Protein AF-A0A177AU20-F1 (afdb_monomer)

Structure (mmCIF, N/CA/C/O backbone):
data_AF-A0A177AU20-F1
#
_entry.id   AF-A0A177AU20-F1
#
loop_
_atom_site.group_PDB
_atom_site.id
_atom_site.type_symbol
_atom_site.label_atom_id
_atom_site.label_alt_id
_atom_site.label_comp_id
_atom_site.label_asym_id
_atom_site.label_entity_id
_atom_site.label_seq_id
_atom_site.pdbx_PDB_ins_code
_atom_site.Cartn_x
_atom_site.Cartn_y
_atom_site.Cartn_z
_atom_site.occupancy
_atom_site.B_iso_or_equiv
_atom_site.auth_seq_id
_atom_site.auth_comp_id
_atom_site.auth_asym_id
_atom_site.auth_atom_id
_atom_site.pdbx_PDB_model_num
ATOM 1 N N . MET A 1 1 ? 21.597 -26.972 13.668 1.00 28.89 1 MET A N 1
ATOM 2 C CA . MET A 1 1 ? 21.202 -28.028 12.711 1.00 28.89 1 MET A CA 1
ATOM 3 C C . MET A 1 1 ? 19.713 -27.891 12.445 1.00 28.89 1 MET A C 1
ATOM 5 O O . MET A 1 1 ? 18.917 -28.271 13.290 1.00 28.89 1 MET A O 1
ATOM 9 N N . PHE A 1 2 ? 19.343 -27.252 11.334 1.00 23.64 2 PHE A N 1
ATOM 10 C CA . PHE A 1 2 ? 17.949 -27.107 10.910 1.00 23.64 2 PHE A CA 1
ATOM 11 C C . PHE A 1 2 ? 17.518 -28.384 10.180 1.00 23.64 2 PHE A C 1
ATOM 13 O O . PHE A 1 2 ? 18.036 -28.676 9.107 1.00 23.64 2 PHE A O 1
ATOM 20 N N . ASN A 1 3 ? 16.590 -29.141 10.766 1.00 22.14 3 ASN A N 1
ATOM 21 C CA . ASN A 1 3 ? 15.928 -30.264 10.105 1.00 22.14 3 ASN A CA 1
ATOM 22 C C . ASN A 1 3 ? 14.679 -29.748 9.381 1.00 22.14 3 ASN A C 1
ATOM 24 O O . ASN A 1 3 ? 13.652 -29.498 10.008 1.00 22.14 3 ASN A O 1
ATOM 28 N N . ILE A 1 4 ? 14.775 -29.595 8.060 1.00 27.08 4 ILE A N 1
ATOM 29 C CA . ILE A 1 4 ? 13.628 -29.417 7.164 1.00 27.08 4 ILE A CA 1
ATOM 30 C C . ILE A 1 4 ? 13.282 -30.807 6.629 1.00 27.08 4 ILE A C 1
ATOM 32 O O . ILE A 1 4 ? 14.000 -31.364 5.801 1.00 27.08 4 ILE A O 1
ATOM 36 N N . ILE A 1 5 ? 12.198 -31.393 7.139 1.00 25.27 5 ILE A N 1
ATOM 37 C CA . ILE A 1 5 ? 11.652 -32.655 6.636 1.00 25.27 5 ILE A CA 1
ATOM 38 C C . ILE A 1 5 ? 10.695 -32.322 5.490 1.00 25.27 5 ILE A C 1
ATOM 40 O O . ILE A 1 5 ? 9.583 -31.847 5.709 1.00 25.27 5 ILE A O 1
ATOM 44 N N . PHE A 1 6 ? 11.136 -32.599 4.264 1.00 27.52 6 PHE A N 1
ATOM 45 C CA . PHE A 1 6 ? 10.273 -32.706 3.092 1.00 27.52 6 PHE A CA 1
ATOM 46 C C . PHE A 1 6 ? 9.298 -33.875 3.277 1.00 27.52 6 PHE A C 1
ATOM 48 O O . PHE A 1 6 ? 9.720 -35.017 3.467 1.00 27.52 6 PHE A O 1
ATOM 55 N N . LYS A 1 7 ? 7.993 -33.624 3.141 1.00 23.05 7 LYS A N 1
ATOM 56 C CA . LYS A 1 7 ? 7.022 -34.678 2.826 1.00 23.05 7 LYS A CA 1
ATOM 57 C C . LYS A 1 7 ? 6.041 -34.214 1.755 1.00 23.05 7 LYS A C 1
ATOM 59 O O . LYS A 1 7 ? 5.198 -33.356 1.971 1.00 23.05 7 LYS A O 1
ATOM 64 N N . SER A 1 8 ? 6.181 -34.858 0.602 1.00 24.83 8 SER A N 1
ATOM 65 C CA . SER A 1 8 ? 5.193 -34.985 -0.467 1.00 24.83 8 SER A CA 1
ATOM 66 C C . SER A 1 8 ? 3.896 -35.616 0.054 1.00 24.83 8 SER A C 1
ATOM 68 O O . SER A 1 8 ? 3.965 -36.651 0.722 1.00 24.83 8 SER A O 1
ATOM 70 N N . ARG A 1 9 ? 2.733 -35.037 -0.298 1.00 26.11 9 ARG A N 1
ATOM 71 C CA . ARG A 1 9 ? 1.556 -35.762 -0.828 1.00 26.11 9 ARG A CA 1
ATOM 72 C C . ARG A 1 9 ? 0.384 -34.840 -1.222 1.00 26.11 9 ARG A C 1
ATOM 74 O O . ARG A 1 9 ? -0.104 -34.046 -0.436 1.00 26.11 9 ARG A O 1
ATOM 81 N N . ARG A 1 10 ? -0.028 -35.051 -2.477 1.00 23.73 10 ARG A N 1
ATOM 82 C CA . ARG A 1 10 ? -1.341 -34.980 -3.150 1.00 23.73 10 ARG A CA 1
ATOM 83 C C . ARG A 1 10 ? -2.623 -34.580 -2.379 1.00 23.73 10 ARG A C 1
ATOM 85 O O . ARG A 1 10 ? -2.943 -35.175 -1.359 1.00 23.73 10 ARG A O 1
ATOM 92 N N . LEU A 1 11 ? -3.427 -33.810 -3.135 1.00 23.59 11 LEU A N 1
ATOM 93 C CA . LEU A 1 11 ? -4.900 -33.774 -3.275 1.00 23.59 11 LEU A CA 1
ATOM 94 C C . LEU A 1 11 ? -5.733 -33.031 -2.215 1.00 23.59 11 LEU A C 1
ATOM 96 O O . LEU A 1 11 ? -5.963 -33.541 -1.129 1.00 23.59 11 LEU A O 1
ATOM 100 N N . CYS A 1 12 ? -6.338 -31.919 -2.650 1.00 22.67 12 CYS A N 1
ATOM 101 C CA . CYS A 1 12 ? -7.762 -31.641 -2.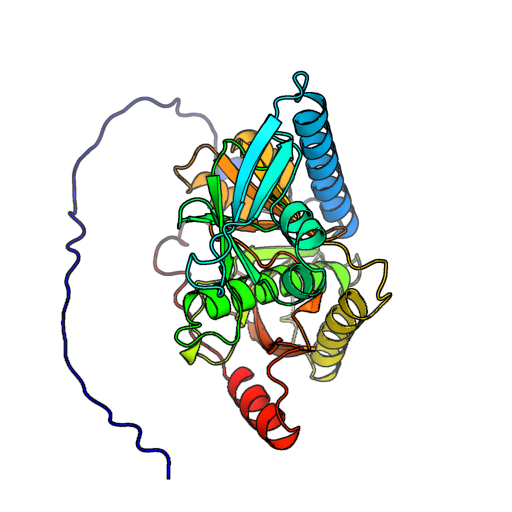442 1.00 22.67 12 CYS A CA 1
ATOM 102 C C . CYS A 1 12 ? -8.304 -30.896 -3.671 1.00 22.67 12 CYS A C 1
ATOM 104 O O . CYS A 1 12 ? -7.861 -29.799 -4.004 1.00 22.67 12 CYS A O 1
ATOM 106 N N . SER A 1 13 ? -9.223 -31.555 -4.373 1.00 21.55 13 SER A N 1
ATOM 107 C CA . SER A 1 13 ? -9.948 -31.060 -5.537 1.00 21.55 13 SER A CA 1
ATOM 108 C C . SER A 1 13 ? -10.986 -30.018 -5.132 1.00 21.55 13 SER A C 1
ATOM 110 O O . SER A 1 13 ? -11.819 -30.296 -4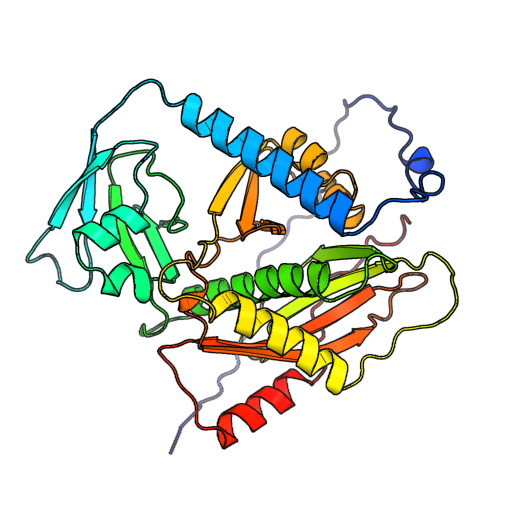.272 1.00 21.55 13 SER A O 1
ATOM 112 N N . TRP A 1 14 ? -11.018 -28.889 -5.832 1.00 22.91 14 TRP A N 1
ATOM 113 C CA . TRP A 1 14 ? -12.257 -28.148 -6.044 1.00 22.91 14 TRP A CA 1
ATOM 114 C C . TRP A 1 14 ? -12.597 -28.265 -7.525 1.00 22.91 14 TRP A C 1
ATOM 116 O O . TRP A 1 14 ? -11.939 -27.694 -8.391 1.00 22.91 14 TRP A O 1
ATOM 126 N N . THR A 1 15 ? -13.580 -29.111 -7.810 1.00 22.41 15 THR A N 1
ATOM 127 C CA . THR A 1 15 ? -14.228 -29.244 -9.111 1.00 22.41 15 THR A CA 1
ATOM 128 C C . THR A 1 15 ? -14.951 -27.939 -9.433 1.00 22.41 15 THR A C 1
ATOM 130 O O . THR A 1 15 ? -16.004 -27.658 -8.864 1.00 22.41 15 THR A O 1
ATOM 133 N N . LEU A 1 16 ? -14.389 -27.141 -10.342 1.00 25.45 16 LEU A N 1
ATOM 134 C CA . LEU A 1 16 ? -15.117 -26.065 -11.009 1.00 25.45 16 LEU A CA 1
ATOM 135 C C . LEU A 1 16 ? -16.102 -26.708 -11.988 1.00 25.45 16 LEU A C 1
ATOM 137 O O . LEU A 1 16 ? -15.716 -27.314 -12.988 1.00 25.45 16 LEU A O 1
ATOM 141 N N . ASN A 1 17 ? -17.380 -26.618 -11.629 1.00 22.84 17 ASN A N 1
ATOM 142 C CA . ASN A 1 17 ? -18.503 -27.019 -12.458 1.00 22.84 17 ASN A CA 1
ATOM 143 C C . ASN A 1 17 ? -18.464 -26.197 -13.757 1.00 22.84 17 ASN A C 1
ATOM 145 O O . ASN A 1 17 ? -18.600 -24.976 -13.728 1.00 22.84 17 ASN A O 1
ATOM 149 N N . LYS A 1 18 ? -18.236 -26.869 -14.889 1.00 28.27 18 LYS A N 1
ATOM 150 C CA . LYS A 1 18 ? -18.414 -26.301 -16.228 1.00 28.27 18 LYS A CA 1
ATOM 151 C C . LYS A 1 18 ? -19.896 -26.394 -16.597 1.00 28.27 18 LYS A C 1
ATOM 153 O O . LYS A 1 18 ? -20.462 -27.482 -16.541 1.00 28.27 18 LYS A O 1
ATOM 158 N N . ASN A 1 19 ? -20.435 -25.274 -17.081 1.00 26.20 19 ASN A N 1
ATOM 159 C CA . ASN A 1 19 ? -21.772 -25.046 -17.651 1.00 26.20 19 ASN A CA 1
ATOM 160 C C . ASN A 1 19 ? -22.898 -24.734 -16.662 1.00 26.20 19 ASN A C 1
ATOM 162 O O . ASN A 1 19 ? -22.976 -25.369 -15.619 1.00 26.20 19 ASN A O 1
ATOM 166 N N . LEU A 1 20 ? -23.793 -23.832 -17.123 1.00 22.39 20 LEU A N 1
ATOM 167 C CA . LEU A 1 20 ? -25.059 -23.303 -16.560 1.00 22.39 20 LEU A CA 1
ATOM 168 C C . LEU A 1 20 ? -24.884 -21.818 -16.147 1.00 22.39 20 LEU A C 1
ATOM 170 O O . LEU A 1 20 ? -24.224 -21.549 -15.159 1.00 22.39 20 LEU A O 1
ATOM 174 N N . TYR A 1 21 ? -25.369 -20.779 -16.846 1.00 22.59 21 TYR A N 1
ATOM 175 C CA . TYR A 1 21 ? -26.521 -20.629 -17.746 1.00 22.59 21 TYR A CA 1
ATOM 176 C C . TYR A 1 21 ? -26.354 -19.446 -18.730 1.00 22.59 21 TYR A C 1
ATOM 178 O O . TYR A 1 21 ? -25.785 -18.413 -18.394 1.00 22.59 21 TYR A O 1
ATOM 186 N N . ARG A 1 22 ? -26.945 -19.586 -19.928 1.00 27.86 22 ARG A N 1
ATOM 187 C CA . ARG A 1 22 ? -27.387 -18.484 -20.808 1.00 27.86 22 ARG A CA 1
ATOM 188 C C . ARG A 1 22 ? -28.621 -17.805 -20.199 1.00 27.86 22 ARG A C 1
ATOM 190 O O . ARG A 1 22 ? -29.490 -18.549 -19.774 1.00 27.86 22 ARG A O 1
ATOM 197 N N . PHE A 1 23 ? -28.722 -16.473 -20.264 1.00 23.06 23 PHE A N 1
ATOM 198 C CA . PHE A 1 23 ? -29.922 -15.641 -20.548 1.00 23.06 23 PHE A CA 1
ATOM 199 C C . PHE A 1 23 ? -29.473 -14.160 -20.480 1.00 23.06 23 PHE A C 1
ATOM 201 O O . PHE A 1 23 ? -28.877 -13.744 -19.498 1.00 23.06 23 PHE A O 1
ATOM 208 N N . SER A 1 24 ? -29.399 -13.444 -21.608 1.00 25.11 24 SER A N 1
ATOM 209 C CA . SER A 1 24 ? -30.417 -12.554 -22.207 1.00 25.11 24 SER A CA 1
ATOM 210 C C . SER A 1 24 ? -30.791 -11.326 -21.363 1.00 25.11 24 SER A C 1
ATOM 212 O O . SER A 1 24 ? -31.497 -11.455 -20.367 1.00 25.11 24 SER A O 1
ATOM 214 N N . GLY A 1 25 ? -30.425 -10.137 -21.855 1.00 28.17 25 GLY A N 1
ATOM 215 C CA . GLY A 1 25 ? -31.043 -8.872 -21.446 1.00 28.17 25 GLY A CA 1
ATOM 216 C C . GLY A 1 25 ? -30.089 -7.821 -20.882 1.00 28.17 25 GLY A C 1
ATOM 217 O O . GLY A 1 25 ? -30.254 -7.415 -19.741 1.00 28.17 25 GLY A O 1
ATOM 218 N N . VAL A 1 26 ? -29.139 -7.333 -21.684 1.00 25.34 26 VAL A N 1
ATOM 219 C CA . VAL A 1 26 ? -28.476 -6.031 -21.471 1.00 25.34 26 VAL A CA 1
ATOM 220 C C . VAL A 1 26 ? -28.355 -5.366 -22.852 1.00 25.34 26 VAL A C 1
ATOM 222 O O . VAL A 1 26 ? -28.108 -6.090 -23.819 1.00 25.34 26 VAL A O 1
ATOM 225 N N . PRO A 1 27 ? -28.604 -4.051 -23.013 1.00 24.52 27 PRO A N 1
ATOM 226 C CA . PRO A 1 27 ? -28.674 -3.434 -24.333 1.00 24.52 27 PRO A CA 1
ATOM 227 C C . PRO A 1 27 ? -27.335 -3.551 -25.064 1.00 24.52 27 PRO A C 1
ATOM 229 O O . PRO A 1 27 ? -26.320 -3.020 -24.617 1.00 24.52 27 PRO A O 1
ATOM 232 N N . ASN A 1 28 ? -27.358 -4.220 -26.216 1.00 30.45 28 ASN A N 1
ATOM 233 C CA . ASN A 1 28 ? -26.312 -4.134 -27.224 1.00 30.45 28 ASN A CA 1
ATOM 234 C C . ASN A 1 28 ? -26.303 -2.705 -27.775 1.00 30.45 28 ASN A C 1
ATOM 236 O O . ASN A 1 28 ? -27.140 -2.376 -28.611 1.00 30.45 28 ASN A O 1
ATOM 240 N N . ASN A 1 29 ? -25.431 -1.856 -27.238 1.00 30.28 29 ASN A N 1
ATOM 241 C CA . ASN A 1 29 ? -24.756 -0.770 -27.955 1.00 30.28 29 ASN A CA 1
ATOM 242 C C . ASN A 1 29 ? -23.839 -0.025 -26.982 1.00 30.28 29 ASN A C 1
ATOM 244 O O . ASN A 1 29 ? -24.118 1.085 -26.536 1.00 30.28 29 ASN A O 1
ATOM 248 N N . VAL A 1 30 ? -22.710 -0.649 -26.670 1.00 32.72 30 VAL A N 1
ATOM 249 C CA . VAL A 1 30 ? -21.473 0.102 -26.481 1.00 32.72 30 VAL A CA 1
ATOM 250 C C . VAL A 1 30 ? -20.496 -0.545 -27.442 1.00 32.72 30 VAL A C 1
ATOM 252 O O . VAL A 1 30 ? -20.054 -1.668 -27.209 1.00 32.72 30 VAL A O 1
ATOM 255 N N . ASP A 1 31 ? -20.235 0.127 -28.561 1.00 26.77 31 ASP A N 1
ATOM 256 C CA . ASP A 1 31 ? -19.182 -0.257 -29.495 1.00 26.77 31 ASP A CA 1
ATOM 257 C C . ASP A 1 31 ? -17.837 -0.197 -28.759 1.00 26.77 31 ASP A C 1
ATOM 259 O O . ASP A 1 31 ? -17.163 0.833 -28.722 1.00 26.77 31 ASP A O 1
ATOM 263 N N . LEU A 1 32 ? -17.445 -1.316 -28.146 1.00 34.19 32 LEU A N 1
ATOM 264 C CA . LEU A 1 32 ? -16.157 -1.495 -27.467 1.00 34.19 32 LEU A CA 1
ATOM 265 C C . LEU A 1 32 ? -14.971 -1.370 -28.441 1.00 34.19 32 LEU A C 1
ATOM 267 O O . LEU A 1 32 ? -13.855 -1.107 -28.008 1.00 34.19 32 LEU A O 1
ATOM 271 N N . ASN A 1 33 ? -15.231 -1.452 -29.750 1.00 29.08 33 ASN A N 1
ATOM 272 C CA . ASN A 1 33 ? -14.240 -1.273 -30.812 1.00 29.08 33 ASN A CA 1
ATOM 273 C C . ASN A 1 33 ? -13.941 0.203 -31.141 1.00 29.08 33 ASN A C 1
ATOM 275 O O . ASN A 1 33 ? -12.991 0.478 -31.864 1.00 29.08 33 ASN A O 1
ATOM 279 N N . ASN A 1 34 ? -14.712 1.161 -30.611 1.00 28.95 34 ASN A N 1
ATOM 280 C CA . ASN A 1 34 ? -14.448 2.599 -30.787 1.00 28.95 34 ASN A CA 1
ATOM 281 C C . ASN A 1 34 ? -13.674 3.225 -29.613 1.00 28.95 34 ASN A C 1
ATOM 283 O O . ASN A 1 34 ? -13.403 4.425 -29.619 1.00 28.95 34 ASN A O 1
ATOM 287 N N . LEU A 1 35 ? -13.309 2.431 -28.602 1.00 34.16 35 LEU A N 1
ATOM 288 C CA . LEU A 1 35 ? -12.552 2.880 -27.428 1.00 34.16 35 LEU A CA 1
ATOM 289 C C . LEU A 1 35 ? -11.078 2.447 -27.448 1.00 34.16 35 LEU A C 1
ATOM 291 O O . LEU A 1 35 ? -10.341 2.814 -26.534 1.00 34.16 35 LEU A O 1
ATOM 295 N N . SER A 1 36 ? -10.636 1.698 -28.463 1.00 36.06 36 SER A N 1
ATOM 296 C CA . SER A 1 36 ? -9.359 0.978 -28.416 1.00 36.06 36 SER A CA 1
ATOM 297 C C . SER A 1 36 ? -8.184 1.589 -29.185 1.00 36.06 36 SER A C 1
ATOM 299 O O . SER A 1 36 ? -7.062 1.219 -28.861 1.00 36.06 36 SER A O 1
ATOM 301 N N . GLU A 1 37 ? -8.343 2.559 -30.096 1.00 34.16 37 GLU A N 1
ATOM 302 C CA . GLU A 1 37 ? -7.169 3.090 -30.837 1.00 34.16 37 GLU A CA 1
ATOM 303 C C . GLU A 1 37 ? -7.156 4.606 -31.113 1.00 34.16 37 GLU A C 1
ATOM 305 O O . GLU A 1 37 ? -6.105 5.170 -31.408 1.00 34.16 37 GLU A O 1
ATOM 310 N N . THR A 1 38 ? -8.269 5.326 -30.948 1.00 30.73 38 THR A N 1
ATOM 311 C CA . THR A 1 38 ? -8.381 6.742 -31.370 1.00 30.73 38 THR A CA 1
ATOM 312 C C . THR A 1 38 ? -8.256 7.779 -30.250 1.00 30.73 38 THR A C 1
ATOM 314 O O . THR A 1 38 ? -8.255 8.975 -30.529 1.00 30.73 38 THR A O 1
ATOM 317 N N . ASN A 1 39 ? -8.059 7.355 -28.997 1.00 36.78 39 ASN A N 1
ATOM 318 C CA . ASN A 1 39 ? -7.791 8.244 -27.859 1.00 36.78 39 ASN A CA 1
ATOM 319 C C . ASN A 1 39 ? -6.411 7.976 -27.236 1.00 36.78 39 ASN A C 1
ATOM 321 O O . ASN A 1 39 ? -6.273 7.920 -26.016 1.00 36.78 39 ASN A O 1
ATOM 325 N N . MET A 1 40 ? -5.368 7.833 -28.059 1.00 39.75 40 MET A N 1
ATOM 326 C CA . MET A 1 40 ? -4.011 8.173 -27.616 1.00 39.75 40 MET A CA 1
ATOM 327 C C . MET A 1 40 ? -4.058 9.637 -27.168 1.00 39.75 40 MET A C 1
ATOM 329 O O . MET A 1 40 ? -4.090 10.549 -27.995 1.00 39.75 40 MET A O 1
ATOM 333 N N . ILE A 1 41 ? -4.193 9.876 -25.861 1.00 49.53 41 ILE A N 1
ATOM 334 C CA . ILE A 1 41 ? -4.371 11.226 -25.338 1.00 49.53 41 ILE A CA 1
ATOM 335 C C . ILE A 1 41 ? -3.040 11.956 -25.479 1.00 49.53 41 ILE A C 1
ATOM 337 O O . ILE A 1 41 ? -2.183 11.899 -24.598 1.00 49.53 41 ILE A O 1
ATOM 341 N N . ASN A 1 42 ? -2.878 12.655 -26.599 1.00 48.75 42 ASN A N 1
ATOM 342 C CA . ASN A 1 42 ? -1.855 13.670 -26.779 1.00 48.75 42 ASN A CA 1
ATOM 343 C C . ASN A 1 42 ? -1.936 14.646 -25.589 1.00 48.75 42 ASN A C 1
ATOM 345 O O . ASN A 1 42 ? -2.834 15.483 -25.528 1.00 48.75 42 ASN A O 1
ATOM 349 N N . GLY A 1 43 ? -1.027 14.502 -24.617 1.00 62.91 43 GLY A N 1
ATOM 350 C CA . GLY A 1 43 ? -0.871 15.420 -23.482 1.00 62.91 43 GLY A CA 1
ATOM 351 C C . GLY A 1 43 ? -1.220 14.897 -22.080 1.00 62.91 43 GLY A C 1
ATOM 352 O O . GLY A 1 43 ? -1.095 15.670 -21.129 1.00 62.91 43 GLY A O 1
ATOM 353 N N . VAL A 1 44 ? -1.622 13.631 -21.887 1.00 76.19 44 VAL A N 1
ATOM 354 C CA . VAL A 1 44 ? -1.839 13.105 -20.519 1.00 76.19 44 VAL A CA 1
ATOM 355 C C . VAL A 1 44 ? -0.521 12.682 -19.880 1.00 76.19 44 VAL A C 1
ATOM 357 O O . VAL A 1 44 ? 0.110 11.706 -20.270 1.00 76.19 44 VAL A O 1
ATOM 360 N N . THR A 1 45 ? -0.112 13.435 -18.861 1.00 84.56 45 THR A N 1
ATOM 361 C CA . THR A 1 45 ? 1.089 13.162 -18.066 1.00 84.56 45 THR A CA 1
ATOM 362 C C . THR A 1 45 ? 0.759 12.321 -16.831 1.00 84.56 45 THR A C 1
ATOM 364 O O . THR A 1 45 ? -0.362 12.357 -16.313 1.00 84.56 45 THR A O 1
ATOM 367 N N . ASN A 1 46 ? 1.759 11.621 -16.278 1.00 85.44 46 ASN A N 1
ATOM 368 C CA . ASN A 1 46 ? 1.613 10.928 -14.987 1.00 85.44 46 ASN A CA 1
ATOM 369 C C . ASN A 1 46 ? 1.118 11.878 -13.888 1.00 85.44 46 ASN A C 1
ATOM 371 O O . ASN A 1 46 ? 0.321 11.497 -13.037 1.00 85.44 46 ASN A O 1
ATOM 375 N N . GLU A 1 47 ? 1.575 13.130 -13.910 1.00 87.88 47 GLU A N 1
ATOM 376 C CA . GLU A 1 47 ? 1.149 14.149 -12.958 1.00 87.88 47 GLU A CA 1
ATOM 377 C C . GLU A 1 47 ? -0.337 14.480 -13.074 1.00 87.88 47 GLU A C 1
ATOM 379 O O . GLU A 1 47 ? -1.029 14.510 -12.055 1.00 87.88 47 GLU A O 1
ATOM 384 N N . HIS A 1 48 ? -0.844 14.648 -14.297 1.00 89.38 48 HIS A N 1
ATOM 385 C CA . HIS A 1 48 ? -2.266 14.868 -14.533 1.00 89.38 48 HIS A CA 1
ATOM 386 C C . HIS A 1 48 ? -3.111 13.711 -13.983 1.00 89.38 48 HIS A C 1
ATOM 388 O O . HIS A 1 48 ? -4.043 13.944 -13.211 1.00 89.38 48 HIS A O 1
ATOM 394 N N . VAL A 1 49 ? -2.745 12.464 -14.302 1.00 90.06 49 VAL A N 1
ATOM 395 C CA . VAL A 1 49 ? -3.481 11.274 -13.838 1.00 90.06 49 VAL A CA 1
ATOM 396 C C . VAL A 1 49 ? -3.439 11.142 -12.317 1.00 90.06 49 VAL A C 1
ATOM 398 O O . VAL A 1 49 ? -4.475 10.892 -11.703 1.00 90.06 49 VAL A O 1
ATOM 401 N N . ARG A 1 50 ? -2.278 11.357 -11.683 1.00 90.25 50 ARG A N 1
ATOM 402 C CA . ARG A 1 50 ? -2.148 11.330 -10.213 1.00 90.25 50 ARG A CA 1
ATOM 403 C C . ARG A 1 50 ? -2.998 12.404 -9.542 1.00 90.25 50 ARG A C 1
ATOM 405 O O . ARG A 1 50 ? -3.630 12.135 -8.521 1.00 90.25 50 ARG A O 1
ATOM 412 N N . ASN A 1 51 ? -3.007 13.617 -10.090 1.00 92.69 51 ASN A N 1
ATOM 413 C CA . ASN A 1 51 ? -3.789 14.718 -9.539 1.00 92.69 51 ASN A CA 1
ATOM 414 C C . ASN A 1 51 ? -5.289 14.443 -9.676 1.00 92.69 51 ASN A C 1
ATOM 416 O O . ASN A 1 51 ? -6.022 14.640 -8.709 1.00 92.69 51 ASN A O 1
ATOM 420 N N . HIS A 1 52 ? -5.727 13.920 -10.825 1.00 93.75 52 HIS A N 1
ATOM 421 C CA . HIS A 1 52 ? -7.109 13.495 -11.060 1.00 93.75 52 HIS A CA 1
ATOM 422 C C . HIS A 1 52 ? -7.558 12.419 -10.065 1.00 93.75 52 HIS A C 1
ATOM 424 O O . HIS A 1 52 ? -8.528 12.624 -9.333 1.00 93.75 52 HIS A O 1
ATOM 430 N N . THR A 1 53 ? -6.823 11.307 -9.974 1.00 94.19 53 THR A N 1
ATOM 431 C CA . THR A 1 53 ? -7.175 10.181 -9.090 1.00 94.19 53 THR A CA 1
ATOM 432 C C . THR A 1 53 ? -7.179 10.603 -7.623 1.00 94.19 53 THR A C 1
ATOM 434 O O . THR A 1 53 ? -8.120 10.304 -6.888 1.00 94.19 53 THR A O 1
ATOM 437 N N . THR A 1 54 ? -6.168 11.365 -7.195 1.00 94.75 54 THR A N 1
ATOM 438 C CA . THR A 1 54 ? -6.058 11.865 -5.818 1.00 94.75 54 THR A CA 1
ATOM 439 C C . THR A 1 54 ? -7.167 12.865 -5.495 1.00 94.75 54 THR A C 1
ATOM 441 O O . THR A 1 54 ? -7.689 12.856 -4.380 1.00 94.75 54 THR A O 1
ATOM 444 N N . HIS A 1 55 ? -7.539 13.731 -6.440 1.00 96.44 55 HIS A N 1
ATOM 445 C CA . HIS A 1 55 ? -8.627 14.689 -6.258 1.00 96.44 55 HIS A CA 1
ATOM 446 C C . HIS A 1 55 ? -9.972 13.979 -6.089 1.00 96.44 55 HIS A C 1
ATOM 448 O O . HIS A 1 55 ? -10.675 14.250 -5.115 1.00 96.44 55 HIS A O 1
ATOM 454 N N . LEU A 1 56 ? -10.301 13.042 -6.982 1.00 97.00 56 LEU A N 1
ATOM 455 C CA . LEU A 1 56 ? -11.541 12.269 -6.898 1.00 97.00 56 LEU A CA 1
ATOM 456 C C . LEU A 1 56 ? -11.606 11.426 -5.624 1.00 97.00 56 LEU A C 1
ATOM 458 O O . LEU A 1 56 ? -12.630 11.442 -4.943 1.00 97.00 56 LEU A O 1
ATOM 462 N N . PHE A 1 57 ? -10.500 10.778 -5.246 1.00 96.56 57 PHE A N 1
ATOM 463 C CA . PHE A 1 57 ? -10.413 10.051 -3.981 1.00 96.56 57 PHE A CA 1
ATOM 464 C C . PHE A 1 57 ? -10.693 10.972 -2.789 1.00 96.56 57 PHE A C 1
ATOM 466 O O . PHE A 1 57 ? -11.521 10.651 -1.944 1.00 96.56 57 PHE A O 1
ATOM 473 N N . LYS A 1 58 ? -10.034 12.138 -2.718 1.00 96.12 58 LYS A N 1
ATOM 474 C CA . LYS A 1 58 ? -10.235 13.102 -1.622 1.00 96.12 58 LYS A CA 1
ATOM 475 C C . LYS A 1 58 ? -11.666 13.626 -1.581 1.00 96.12 58 LYS A C 1
ATOM 477 O O . LYS A 1 58 ? -12.224 13.744 -0.497 1.00 96.12 58 LYS A O 1
ATOM 482 N N . LYS A 1 59 ? -12.259 13.920 -2.739 1.00 96.94 59 LYS A N 1
ATOM 483 C CA . LYS A 1 59 ? -13.646 14.379 -2.849 1.00 96.94 59 LYS A CA 1
ATOM 484 C C . LYS A 1 59 ? -14.615 13.336 -2.294 1.00 96.94 59 LYS A C 1
ATOM 486 O O . LYS A 1 59 ? -15.454 13.678 -1.466 1.00 96.94 59 LYS A O 1
ATOM 491 N N . GLU A 1 60 ? -14.471 12.079 -2.704 1.00 96.44 60 GLU A N 1
ATOM 492 C CA . GLU A 1 60 ? -15.332 10.990 -2.233 1.00 96.44 60 GLU A CA 1
ATOM 493 C C . GLU A 1 60 ? -15.102 10.675 -0.754 1.00 96.44 60 GLU A C 1
ATOM 495 O O . GLU A 1 60 ? -16.056 10.512 0.003 1.00 96.44 60 GLU A O 1
ATOM 500 N N . TYR A 1 61 ? -13.845 10.686 -0.312 1.00 95.12 61 TYR A N 1
ATOM 501 C CA . TYR A 1 61 ? -13.487 10.531 1.093 1.00 95.12 61 TYR A CA 1
ATOM 502 C C . TYR A 1 61 ? -14.159 11.596 1.970 1.00 95.12 61 TYR A C 1
ATOM 504 O O . TYR A 1 61 ? -14.776 11.268 2.983 1.00 95.12 61 TYR A O 1
ATOM 512 N N . THR A 1 62 ? -14.089 12.869 1.571 1.00 95.44 62 THR A N 1
ATOM 513 C CA . THR A 1 62 ? -14.758 13.969 2.278 1.00 95.44 62 THR A CA 1
ATOM 514 C C . THR A 1 62 ? -16.274 13.793 2.266 1.00 95.44 62 THR A C 1
ATOM 516 O O . THR A 1 62 ? -16.886 13.861 3.328 1.00 95.44 62 THR A O 1
ATOM 519 N N . ARG A 1 63 ? -16.872 13.462 1.112 1.00 95.31 63 ARG A N 1
ATOM 520 C CA . ARG A 1 63 ? -18.318 13.219 0.983 1.00 95.31 63 ARG A CA 1
ATOM 521 C C . ARG A 1 63 ? -18.807 12.129 1.942 1.00 95.31 63 ARG A C 1
ATOM 523 O O . ARG A 1 63 ? -19.834 12.305 2.593 1.00 95.31 63 ARG A O 1
ATOM 530 N N . GLN A 1 64 ? -18.081 11.012 2.051 1.00 93.12 64 GLN A N 1
ATOM 531 C CA . GLN A 1 64 ? -18.442 9.920 2.961 1.00 93.12 64 GLN A CA 1
ATOM 532 C C . GLN A 1 64 ? -18.331 10.330 4.434 1.00 93.12 64 GLN A C 1
ATOM 534 O O . GLN A 1 64 ? -19.177 9.937 5.234 1.00 93.12 64 GLN A O 1
ATOM 539 N N . ARG A 1 65 ? -17.337 11.153 4.800 1.00 90.12 65 ARG A N 1
ATOM 540 C CA . ARG A 1 65 ? -17.196 11.655 6.178 1.00 90.12 65 ARG A CA 1
ATOM 541 C C . ARG A 1 65 ? -18.246 12.697 6.541 1.00 90.12 65 ARG A C 1
ATOM 543 O O . ARG A 1 65 ? -18.782 12.641 7.641 1.00 90.12 65 ARG A O 1
ATOM 550 N N . GLU A 1 66 ? -18.557 13.612 5.631 1.00 91.50 66 GLU A N 1
ATOM 551 C CA . GLU A 1 66 ? -19.622 14.609 5.806 1.00 91.50 66 GLU A CA 1
ATOM 552 C C . GLU A 1 66 ? -21.012 13.962 5.845 1.00 91.50 66 GLU A C 1
ATOM 554 O O . GLU A 1 66 ? -21.912 14.468 6.510 1.00 91.50 66 GLU A O 1
ATOM 559 N N . GLY A 1 67 ? -21.178 12.802 5.201 1.00 89.50 67 GLY A N 1
ATOM 560 C CA . GLY A 1 67 ? -22.394 11.992 5.288 1.00 89.50 67 GLY A CA 1
ATOM 561 C C . GLY A 1 67 ? -22.667 11.402 6.679 1.00 89.50 67 GLY A C 1
ATOM 562 O O . GLY A 1 67 ? -23.783 10.947 6.936 1.00 89.50 67 GLY A O 1
ATOM 563 N N . VAL A 1 68 ? -21.694 11.414 7.598 1.00 87.19 68 VAL A N 1
ATOM 564 C CA . VAL A 1 68 ? -21.883 10.944 8.978 1.00 87.19 68 VAL A CA 1
ATOM 565 C C . VAL A 1 68 ? -22.515 12.057 9.818 1.00 87.19 68 VAL A C 1
ATOM 567 O O . VAL A 1 68 ? -21.831 12.841 10.468 1.00 87.19 68 VAL A O 1
ATOM 570 N N . VAL A 1 69 ? -23.847 12.119 9.809 1.00 80.56 69 VAL A N 1
ATOM 571 C CA . VAL A 1 69 ? -24.617 13.149 10.536 1.00 80.56 69 VAL A CA 1
ATOM 572 C C . VAL A 1 69 ? -24.845 12.782 12.010 1.00 80.56 69 VAL A C 1
ATOM 574 O O . VAL A 1 69 ? -24.988 13.658 12.861 1.00 80.56 69 VAL A O 1
ATOM 577 N N . VAL A 1 70 ? -24.874 11.484 12.336 1.00 84.56 70 VAL A N 1
ATOM 578 C CA . VAL A 1 70 ? -25.224 10.986 13.675 1.00 84.56 70 VAL A CA 1
ATOM 579 C C . VAL A 1 70 ? -23.991 10.448 14.396 1.00 84.56 70 VAL A C 1
ATOM 581 O O . VAL A 1 70 ? -23.361 9.489 13.952 1.00 84.56 70 VAL A O 1
ATOM 584 N N . PHE A 1 71 ? -23.686 11.034 15.555 1.00 86.31 71 PHE A N 1
ATOM 585 C CA . PHE A 1 71 ? -22.630 10.559 16.446 1.00 86.31 71 PHE A CA 1
ATOM 586 C C . PHE A 1 71 ? -23.170 9.475 17.383 1.00 86.31 71 PHE A C 1
ATOM 588 O O . PHE A 1 71 ? -23.691 9.760 18.459 1.00 86.31 71 PHE A O 1
ATOM 595 N N . GLU A 1 72 ? -23.027 8.217 16.975 1.00 91.62 72 GLU A N 1
ATOM 596 C CA . GLU A 1 72 ? -23.353 7.053 17.802 1.00 91.62 72 GLU A CA 1
ATOM 597 C C . GLU A 1 72 ? -22.090 6.515 18.496 1.00 91.62 72 GLU A C 1
ATOM 599 O O . GLU A 1 72 ? -21.007 6.462 17.903 1.00 91.62 72 GLU A O 1
ATOM 604 N N . LYS A 1 73 ? -22.218 6.118 19.768 1.00 94.25 73 LYS A N 1
ATOM 605 C CA . LYS A 1 73 ? -21.130 5.500 20.536 1.00 94.25 73 LYS A CA 1
ATOM 606 C C . LYS A 1 73 ? -21.191 3.982 20.416 1.00 94.25 73 LYS A C 1
ATOM 608 O O . LYS A 1 73 ? -22.249 3.393 20.604 1.00 94.25 73 LYS A O 1
ATOM 613 N N . ILE A 1 74 ? -20.040 3.365 20.176 1.00 95.00 74 ILE A N 1
ATOM 614 C CA . ILE A 1 74 ? -19.862 1.910 20.127 1.00 95.00 74 ILE A CA 1
ATOM 615 C C . ILE A 1 74 ? -18.879 1.461 21.203 1.00 95.00 74 ILE A C 1
ATOM 617 O O . ILE A 1 74 ? -17.977 2.215 21.581 1.00 95.00 74 ILE A O 1
ATOM 621 N N . ASN A 1 75 ? -19.051 0.230 21.675 1.00 94.81 75 ASN A N 1
ATOM 622 C CA . ASN A 1 75 ? -18.101 -0.419 22.574 1.00 94.81 75 ASN A CA 1
ATOM 623 C C . ASN A 1 75 ? -17.179 -1.316 21.742 1.00 94.81 75 ASN A C 1
ATOM 625 O O . ASN A 1 75 ? -17.656 -2.118 20.935 1.00 94.81 75 ASN A O 1
ATOM 629 N N . VAL A 1 76 ? -15.873 -1.153 21.925 1.00 94.94 76 VAL A N 1
ATOM 630 C CA . VAL A 1 76 ? -14.846 -1.971 21.283 1.00 94.94 76 VAL A CA 1
ATOM 631 C C . VAL A 1 76 ? -14.077 -2.710 22.364 1.00 94.94 76 VAL A C 1
ATOM 633 O O . VAL A 1 76 ? -13.375 -2.087 23.163 1.00 94.94 76 VAL A O 1
ATOM 636 N N . ASP A 1 77 ? -14.224 -4.029 22.379 1.00 92.50 77 ASP A N 1
ATOM 637 C CA . ASP A 1 77 ? -13.645 -4.899 23.399 1.00 92.50 77 ASP A CA 1
ATOM 638 C C . ASP A 1 77 ? -12.339 -5.504 22.879 1.00 92.50 77 ASP A C 1
ATOM 640 O O . ASP A 1 77 ? -12.336 -6.305 21.942 1.00 92.50 77 ASP A O 1
ATOM 644 N N . TYR A 1 78 ? -11.212 -5.101 23.460 1.00 91.44 78 TYR A N 1
ATOM 645 C CA . TYR A 1 78 ? -9.893 -5.583 23.063 1.00 91.44 78 TYR A CA 1
ATOM 646 C C . TYR A 1 78 ? -9.576 -6.926 23.733 1.00 91.44 78 TYR A C 1
ATOM 648 O O . TYR A 1 78 ?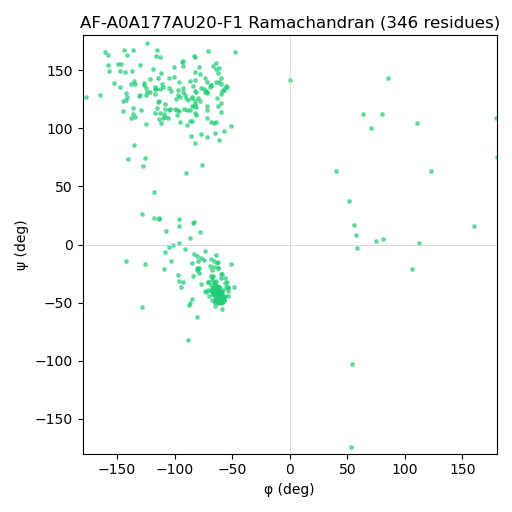 -9.528 -7.006 24.961 1.00 91.44 78 TYR A O 1
ATOM 656 N N . ILE A 1 79 ? -9.354 -7.968 22.922 1.00 85.75 79 ILE A N 1
ATOM 657 C CA . ILE A 1 79 ? -9.089 -9.339 23.395 1.00 85.75 79 ILE A CA 1
ATOM 658 C C . ILE A 1 79 ? -7.587 -9.534 23.683 1.00 85.75 79 ILE A C 1
ATOM 660 O O . ILE A 1 79 ? -7.230 -9.928 24.790 1.00 85.75 79 ILE A O 1
ATOM 664 N N . GLY A 1 80 ? -6.710 -9.176 22.736 1.00 74.75 80 GLY A N 1
ATOM 665 C CA . GLY A 1 80 ? -5.251 -9.085 22.903 1.00 74.75 80 GLY A CA 1
ATOM 666 C C . GLY A 1 80 ? -4.511 -10.321 23.455 1.00 74.75 80 GLY A C 1
ATOM 667 O O . GLY A 1 80 ? -5.070 -11.385 23.698 1.00 74.75 80 GLY A O 1
ATOM 668 N N . LEU A 1 81 ? -3.201 -10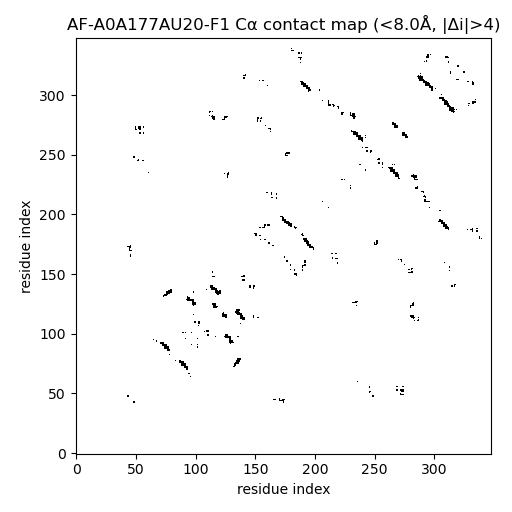.160 23.704 1.00 63.66 81 LEU A N 1
ATOM 669 C CA . LEU A 1 81 ? -2.319 -11.201 24.274 1.00 63.66 81 LEU A CA 1
ATOM 670 C C . LEU A 1 81 ? -2.522 -11.477 25.779 1.00 63.66 81 LEU A C 1
ATOM 672 O O . LEU A 1 81 ? -1.881 -12.373 26.325 1.00 63.66 81 LEU A O 1
ATOM 676 N N . LEU A 1 82 ? -3.360 -10.706 26.475 1.00 55.88 82 LEU A N 1
ATOM 677 C CA . LEU A 1 82 ? -3.496 -10.761 27.938 1.00 55.88 82 LEU A CA 1
ATOM 678 C C . LEU A 1 82 ? -4.457 -11.858 28.434 1.00 55.88 82 LEU A C 1
ATOM 680 O O . LEU A 1 82 ? -4.895 -11.794 29.577 1.00 55.88 82 LEU A O 1
ATOM 684 N N . ASN A 1 83 ? -4.766 -12.864 27.604 1.00 53.12 83 ASN A N 1
ATOM 685 C CA . ASN A 1 83 ? -5.557 -14.048 27.962 1.00 53.12 83 ASN A CA 1
ATOM 686 C C . ASN A 1 83 ? -6.750 -13.729 28.882 1.00 53.12 83 ASN A C 1
ATOM 688 O O . ASN A 1 83 ? -6.801 -14.207 30.007 1.00 53.12 83 ASN A O 1
ATOM 692 N N . ASN A 1 84 ? -7.713 -12.933 28.410 1.00 55.66 84 ASN A N 1
ATOM 693 C CA . ASN A 1 84 ? -9.026 -12.715 29.043 1.00 55.66 84 ASN A CA 1
ATOM 694 C C . ASN A 1 84 ? -9.054 -12.169 30.493 1.00 55.66 84 ASN A C 1
ATOM 696 O O . ASN A 1 84 ? -10.145 -11.908 30.995 1.00 55.66 84 ASN A O 1
ATOM 700 N N . GLU A 1 85 ? -7.922 -11.958 31.175 1.00 57.41 85 GLU A N 1
ATOM 701 C CA . GLU A 1 85 ? -7.903 -11.529 32.586 1.00 57.41 85 GLU A CA 1
ATOM 702 C C . GLU A 1 85 ? -8.146 -10.019 32.752 1.00 57.41 85 GLU A C 1
ATOM 704 O O . GLU A 1 85 ? -8.602 -9.569 33.801 1.00 57.41 85 GLU A O 1
ATOM 709 N N . THR A 1 86 ? -7.90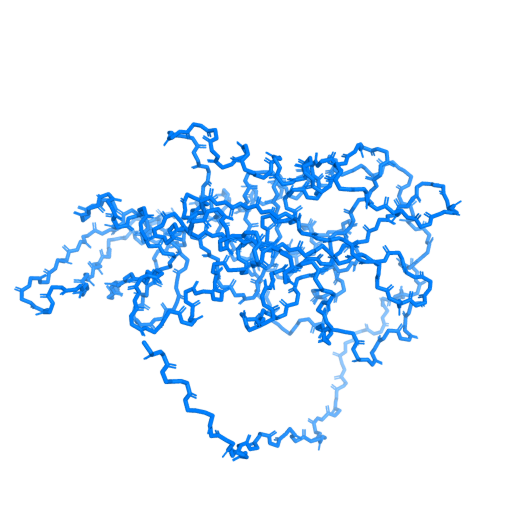8 -9.226 31.702 1.00 58.69 86 THR A N 1
ATOM 710 C CA . THR A 1 86 ? -8.213 -7.786 31.666 1.00 58.69 86 THR A CA 1
ATOM 711 C C . THR A 1 86 ? -8.885 -7.418 30.345 1.00 58.69 86 THR A C 1
ATOM 713 O O . THR A 1 86 ? -8.238 -7.020 29.381 1.00 58.69 86 THR A O 1
ATOM 716 N N . ALA A 1 87 ? -10.210 -7.566 30.282 1.00 67.81 87 ALA A N 1
ATOM 717 C CA . ALA A 1 87 ? -10.988 -7.097 29.138 1.00 67.81 87 ALA A CA 1
ATOM 718 C C . ALA A 1 87 ? -10.968 -5.557 29.100 1.00 67.81 87 ALA A C 1
ATOM 720 O O . ALA A 1 87 ? -11.620 -4.892 29.908 1.00 67.81 87 ALA A O 1
ATOM 721 N N . ILE A 1 88 ? -10.193 -4.979 28.180 1.00 84.94 88 ILE A N 1
ATOM 722 C CA . ILE A 1 88 ? -10.166 -3.529 27.964 1.00 84.94 88 ILE A CA 1
ATOM 723 C C . ILE A 1 88 ? -11.312 -3.186 27.011 1.00 84.94 88 ILE A C 1
ATOM 725 O O . ILE A 1 88 ? -11.228 -3.459 25.816 1.00 84.94 88 ILE A O 1
ATOM 729 N N . SER A 1 89 ? -12.376 -2.576 27.535 1.00 89.62 89 SER A N 1
ATOM 730 C CA . SER A 1 89 ? -13.484 -2.059 26.725 1.00 89.62 89 SER A CA 1
ATOM 731 C C . SER A 1 89 ? -13.326 -0.556 26.509 1.00 89.62 89 SER A C 1
ATOM 733 O O . SER A 1 89 ? -13.182 0.211 27.466 1.00 89.62 89 SER A O 1
ATOM 735 N N . ILE A 1 90 ? -13.339 -0.120 25.249 1.00 92.25 90 ILE A N 1
ATOM 736 C CA . ILE A 1 90 ? -13.137 1.278 24.853 1.00 92.25 90 ILE A CA 1
ATOM 737 C C . ILE A 1 90 ? -14.400 1.794 24.171 1.00 92.25 90 ILE A C 1
ATOM 739 O O . ILE A 1 90 ? -14.901 1.193 23.223 1.00 92.25 90 ILE A O 1
ATOM 743 N N . LYS A 1 91 ? -14.895 2.954 24.615 1.00 94.75 91 LYS A N 1
ATOM 744 C CA . LYS A 1 91 ? -16.010 3.649 23.960 1.00 94.75 91 LYS A CA 1
ATOM 745 C C . LYS A 1 91 ? -15.510 4.553 22.840 1.00 94.75 91 LYS A C 1
ATOM 747 O O . LYS A 1 91 ? -14.833 5.546 23.100 1.00 94.75 91 LYS A O 1
ATOM 752 N N . LEU A 1 92 ? -15.902 4.244 21.608 1.00 95.00 92 LEU A N 1
ATOM 753 C CA . LEU A 1 92 ? -15.486 4.939 20.387 1.00 95.00 92 LEU A CA 1
ATOM 754 C C . LEU A 1 92 ? -16.692 5.448 19.586 1.00 95.00 92 LEU A C 1
ATOM 756 O O . LEU A 1 92 ? -17.841 5.199 19.946 1.00 95.00 92 LEU A O 1
ATOM 760 N N . ASN A 1 93 ? -16.438 6.214 18.524 1.00 94.50 93 ASN A N 1
ATOM 761 C CA . ASN A 1 93 ? -17.479 6.750 17.646 1.00 94.50 93 ASN A CA 1
ATOM 762 C C . ASN A 1 93 ? -17.679 5.834 16.435 1.00 94.50 93 ASN A C 1
ATOM 764 O O . ASN A 1 93 ? -16.726 5.560 15.698 1.00 94.50 93 ASN A O 1
ATOM 768 N N . LYS A 1 94 ? -18.923 5.424 16.188 1.00 94.00 94 LYS A N 1
ATOM 769 C CA . LYS A 1 94 ? -19.316 4.675 14.989 1.00 94.00 94 LYS A CA 1
ATOM 770 C C . LYS A 1 94 ? -19.020 5.475 13.721 1.00 94.00 94 LYS A C 1
ATOM 772 O O . LYS A 1 94 ? -19.171 6.694 13.718 1.00 94.00 94 LYS A O 1
ATOM 777 N N . ASN A 1 95 ? -18.598 4.796 12.656 1.00 92.69 95 ASN A N 1
ATOM 778 C CA . ASN A 1 95 ? -18.276 5.348 11.333 1.00 92.69 95 ASN A CA 1
ATOM 779 C C . ASN A 1 95 ? -17.195 6.449 11.320 1.00 92.69 95 ASN A C 1
ATOM 781 O O . ASN A 1 95 ? -16.946 7.061 10.284 1.00 92.69 95 ASN A O 1
ATOM 785 N N . ILE A 1 96 ? -16.519 6.692 12.448 1.00 93.25 96 ILE A N 1
ATOM 786 C CA . ILE A 1 96 ? -15.499 7.741 12.589 1.00 93.25 96 ILE A CA 1
ATOM 787 C C . ILE A 1 96 ? -14.215 7.163 13.166 1.00 93.25 96 ILE A C 1
ATOM 789 O O . ILE A 1 96 ? -13.145 7.364 12.592 1.00 93.25 96 ILE A O 1
ATOM 793 N N . SER A 1 97 ? -14.313 6.480 14.307 1.00 95.12 97 SER A N 1
ATOM 794 C CA . SER A 1 97 ? -13.156 5.900 14.980 1.00 95.12 97 SER A CA 1
ATOM 795 C C . SER A 1 97 ? -12.651 4.675 14.229 1.00 95.12 97 SER A C 1
ATOM 797 O O . SER A 1 97 ? -13.435 3.884 13.703 1.00 95.12 97 SER A O 1
ATOM 799 N N . THR A 1 98 ? -11.331 4.515 14.211 1.00 95.81 98 THR A N 1
ATOM 800 C CA . THR A 1 98 ? -10.640 3.435 13.496 1.00 95.81 98 THR A CA 1
ATOM 801 C C . THR A 1 98 ? -9.888 2.511 14.461 1.00 95.81 98 THR A C 1
ATOM 803 O O . THR A 1 98 ? -9.589 2.924 15.590 1.00 95.81 98 THR A O 1
ATOM 806 N N . PRO A 1 99 ? -9.513 1.286 14.044 1.00 95.62 99 PRO A N 1
ATOM 807 C CA . PRO A 1 99 ? -8.619 0.441 14.834 1.00 95.62 99 PRO A CA 1
ATOM 808 C C . PRO A 1 99 ? -7.297 1.122 15.198 1.00 95.62 99 PRO A C 1
ATOM 810 O O . PRO A 1 99 ? -6.764 0.889 16.280 1.00 95.62 99 PRO A O 1
ATOM 813 N N . ALA A 1 100 ? -6.784 2.005 14.338 1.00 94.25 100 ALA A N 1
ATOM 814 C CA . ALA A 1 100 ? -5.609 2.814 14.639 1.00 94.25 100 ALA A CA 1
ATOM 815 C C . ALA A 1 100 ? -5.834 3.755 15.832 1.00 94.25 100 ALA A C 1
ATOM 817 O O . ALA A 1 100 ? -4.918 3.958 16.629 1.00 94.25 100 ALA A O 1
ATOM 818 N N . ASP A 1 101 ? -7.033 4.315 15.990 1.00 94.44 101 ASP A N 1
ATOM 819 C CA . ASP A 1 101 ? -7.362 5.161 17.140 1.00 94.44 101 ASP A CA 1
ATOM 820 C C . ASP A 1 101 ? -7.540 4.328 18.411 1.00 94.44 101 ASP A C 1
ATOM 822 O O . ASP A 1 101 ? -7.009 4.696 19.458 1.00 94.44 101 ASP A O 1
ATOM 826 N N . ALA A 1 102 ? -8.179 3.157 18.308 1.00 93.94 102 ALA A N 1
ATOM 827 C CA . ALA A 1 102 ? -8.246 2.190 19.406 1.00 93.94 102 ALA A CA 1
ATOM 828 C C . ALA A 1 102 ? -6.841 1.778 19.887 1.00 93.94 102 ALA A C 1
ATOM 830 O O . ALA A 1 102 ? -6.561 1.801 21.085 1.00 93.94 102 ALA A O 1
ATOM 831 N N . ALA A 1 103 ? -5.920 1.490 18.959 1.00 92.50 103 ALA A N 1
ATOM 832 C CA . ALA A 1 103 ? -4.536 1.146 19.278 1.00 92.50 103 ALA A CA 1
ATOM 833 C C . ALA A 1 103 ? -3.822 2.268 20.051 1.00 92.50 103 ALA A C 1
ATOM 835 O O . ALA A 1 103 ? -3.129 1.988 21.028 1.00 92.50 103 ALA A O 1
ATOM 836 N N . LYS A 1 104 ? -4.019 3.537 19.661 1.00 91.56 104 LYS A N 1
ATOM 837 C CA . LYS A 1 104 ? -3.445 4.699 20.369 1.00 91.56 104 LYS A CA 1
ATOM 838 C C . LYS A 1 104 ? -3.971 4.834 21.798 1.00 91.56 104 LYS A C 1
ATOM 840 O O . LYS A 1 104 ? -3.205 5.243 22.664 1.00 91.56 104 LYS A O 1
ATOM 845 N N . HIS A 1 105 ? -5.244 4.506 22.040 1.00 90.94 105 HIS A N 1
ATOM 846 C CA . HIS A 1 105 ? -5.836 4.536 23.381 1.00 90.94 105 HIS A CA 1
ATOM 847 C C . HIS A 1 105 ? -5.258 3.464 24.308 1.00 90.94 105 HIS A C 1
ATOM 849 O O . HIS A 1 105 ? -5.124 3.714 25.502 1.00 90.94 105 HIS A O 1
ATOM 855 N N . ILE A 1 106 ? -4.921 2.290 23.768 1.00 89.88 106 ILE A N 1
ATOM 856 C CA . ILE A 1 106 ? -4.363 1.181 24.548 1.00 89.88 106 ILE A CA 1
ATOM 857 C C . ILE A 1 106 ? -2.867 1.397 24.772 1.00 89.88 106 ILE A C 1
ATOM 859 O O . ILE A 1 106 ? -2.410 1.503 25.908 1.00 89.88 106 ILE A O 1
ATOM 863 N N . HIS A 1 107 ? -2.088 1.434 23.688 1.00 88.81 107 HIS A N 1
ATOM 864 C CA . HIS A 1 107 ? -0.646 1.620 23.752 1.00 88.81 107 HIS A CA 1
ATOM 865 C C . HIS A 1 107 ? -0.071 2.002 22.372 1.00 88.81 107 HIS A C 1
ATOM 867 O O . HIS A 1 107 ? -0.258 1.249 21.414 1.00 88.81 107 HIS A O 1
ATOM 873 N N . PRO A 1 108 ? 0.733 3.078 22.243 1.00 86.06 108 PRO A N 1
ATOM 874 C CA . PRO A 1 108 ? 1.293 3.518 20.956 1.00 86.06 108 PRO A CA 1
ATOM 875 C C . PRO A 1 108 ? 2.061 2.436 20.176 1.00 86.06 108 PRO A C 1
ATOM 877 O O . PRO A 1 108 ? 1.948 2.354 18.956 1.00 86.06 108 PRO A O 1
ATOM 880 N N . LEU A 1 109 ? 2.791 1.552 20.873 1.00 85.81 109 LEU A N 1
ATOM 881 C CA . LEU A 1 109 ? 3.497 0.423 20.239 1.00 85.81 109 LEU A CA 1
ATOM 882 C C . LEU A 1 109 ? 2.578 -0.549 19.484 1.00 85.81 109 LEU A C 1
ATOM 884 O O . LEU A 1 109 ? 3.069 -1.228 18.583 1.00 85.81 109 LEU A O 1
ATOM 888 N N . LEU A 1 110 ? 1.289 -0.648 19.831 1.00 88.25 110 LEU A N 1
ATOM 889 C CA . LEU A 1 110 ? 0.352 -1.479 19.071 1.00 88.25 110 LEU A CA 1
ATOM 890 C C . LEU A 1 110 ? 0.198 -0.911 17.665 1.00 88.25 110 LEU A C 1
ATOM 892 O O . LEU A 1 110 ? 0.412 -1.630 16.701 1.00 88.25 110 LEU A O 1
ATOM 896 N N . LEU A 1 111 ? -0.025 0.398 17.532 1.00 88.12 111 LEU A N 1
ATOM 897 C CA . LEU A 1 111 ? -0.107 1.039 16.219 1.00 88.12 111 LEU A CA 1
ATOM 898 C C . LEU A 1 111 ? 1.177 0.840 15.397 1.00 88.12 111 LEU A C 1
ATOM 900 O O . LEU A 1 111 ? 1.105 0.614 14.193 1.00 88.12 111 LEU A O 1
ATOM 904 N N . GLU A 1 112 ? 2.347 0.904 16.037 1.00 84.88 112 GLU A N 1
ATOM 905 C CA . GLU A 1 112 ? 3.629 0.727 15.345 1.00 84.88 112 GLU A CA 1
ATOM 906 C C . GLU A 1 112 ? 3.892 -0.713 14.891 1.00 84.88 112 GLU A C 1
ATOM 908 O O . GLU A 1 112 ? 4.569 -0.912 13.883 1.00 84.88 112 GLU A O 1
ATOM 913 N N . ARG A 1 113 ? 3.405 -1.716 15.630 1.00 86.81 113 ARG A N 1
ATOM 914 C CA . ARG A 1 113 ? 3.680 -3.140 15.370 1.00 86.81 113 ARG A CA 1
ATOM 915 C C . ARG A 1 113 ? 2.585 -3.838 14.572 1.00 86.81 113 ARG A C 1
ATOM 917 O O . ARG A 1 113 ? 2.866 -4.866 13.954 1.00 86.81 113 ARG A O 1
ATOM 924 N N . SER A 1 1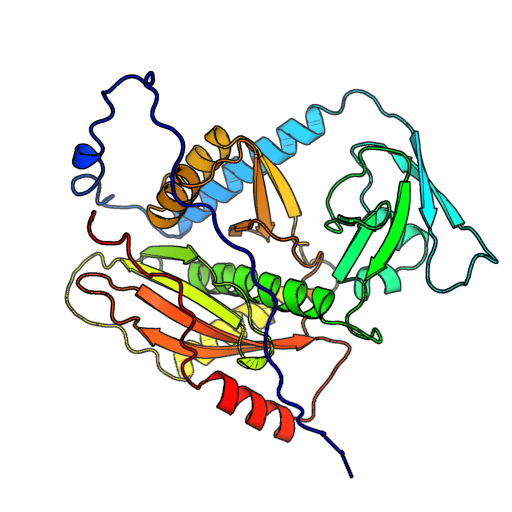14 ? 1.348 -3.358 14.641 1.00 89.81 114 SER A N 1
ATOM 925 C CA . SER A 1 114 ? 0.193 -3.967 13.978 1.00 89.81 114 SER A CA 1
ATOM 926 C C . SER A 1 114 ? 0.260 -3.764 12.472 1.00 89.81 114 SER A C 1
ATOM 928 O O . SER A 1 114 ? 0.439 -2.647 11.993 1.00 89.81 114 SER A O 1
ATOM 930 N N . ILE A 1 115 ? 0.088 -4.851 11.723 1.00 91.56 115 ILE A N 1
ATOM 931 C CA . ILE A 1 115 ? -0.069 -4.794 10.266 1.00 91.56 115 ILE A CA 1
ATOM 932 C C . ILE A 1 115 ? -1.529 -4.538 9.919 1.00 91.56 115 ILE A C 1
ATOM 934 O O . ILE A 1 115 ? -1.832 -3.663 9.110 1.00 91.56 115 ILE A O 1
ATOM 938 N N . ILE A 1 116 ? -2.419 -5.285 10.566 1.00 93.12 116 ILE A N 1
ATOM 939 C CA . ILE A 1 116 ? -3.856 -5.275 10.320 1.00 93.12 116 ILE A CA 1
ATOM 940 C C . ILE A 1 116 ? -4.605 -5.522 11.633 1.00 93.12 116 ILE A C 1
ATOM 942 O 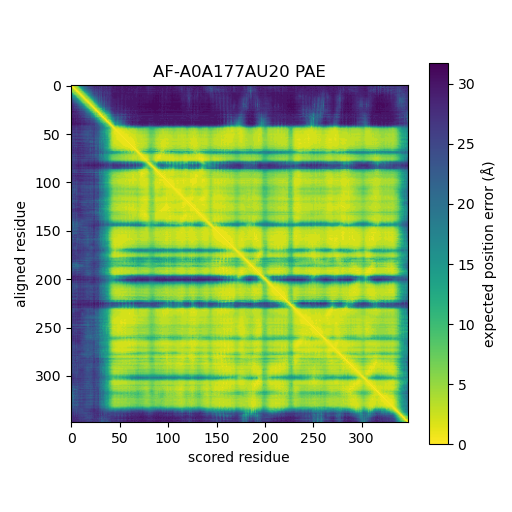O . ILE A 1 116 ? -4.053 -6.113 12.567 1.00 93.12 116 ILE A O 1
ATOM 946 N N . ALA A 1 117 ? -5.851 -5.067 11.706 1.00 93.75 117 ALA A N 1
ATOM 947 C CA . ALA A 1 117 ? -6.748 -5.368 12.809 1.00 93.75 117 ALA A CA 1
ATOM 948 C C . ALA A 1 117 ? -7.602 -6.604 12.499 1.00 93.75 117 ALA A C 1
ATOM 950 O O . ALA A 1 117 ? -7.884 -6.927 11.343 1.00 93.75 117 ALA A O 1
ATOM 951 N N . LEU A 1 118 ? -8.036 -7.284 13.551 1.00 93.06 118 LEU A N 1
ATOM 952 C CA . LEU A 1 118 ? -9.021 -8.350 13.501 1.00 93.06 118 LEU A CA 1
ATOM 953 C C . LEU A 1 118 ? -10.269 -7.861 14.231 1.00 93.06 118 LEU A C 1
ATOM 955 O O . LEU A 1 118 ? -10.269 -7.722 15.451 1.00 93.06 118 LEU A O 1
ATOM 959 N N . VAL A 1 119 ? -11.325 -7.581 13.474 1.00 94.12 119 VAL A N 1
ATOM 960 C CA . VAL A 1 119 ? -12.612 -7.114 13.996 1.00 94.12 119 VAL A CA 1
ATOM 961 C C . VAL A 1 119 ? -13.592 -8.272 13.944 1.00 94.12 119 VAL A C 1
ATOM 963 O O . VAL A 1 119 ? -13.891 -8.780 12.863 1.00 94.12 119 VAL A O 1
ATOM 966 N N . ASN A 1 120 ? -14.060 -8.742 15.103 1.00 93.06 120 ASN A N 1
ATOM 967 C CA . ASN A 1 120 ? -14.862 -9.969 15.215 1.00 93.06 120 ASN A CA 1
ATOM 968 C C . ASN A 1 120 ? -14.198 -11.177 14.514 1.00 93.06 120 ASN A C 1
ATOM 970 O O . ASN A 1 120 ? -14.859 -11.974 13.847 1.00 93.06 120 ASN A O 1
ATOM 974 N N . GLY A 1 121 ? -12.865 -11.270 14.597 1.00 89.44 121 GLY A N 1
ATOM 975 C CA . GLY A 1 121 ? -12.066 -12.312 13.940 1.00 89.44 121 GLY A CA 1
ATOM 976 C C . GLY A 1 121 ? -11.887 -12.152 12.423 1.00 89.44 121 GLY A C 1
ATOM 977 O O . GLY A 1 121 ? -11.266 -13.010 11.796 1.00 89.44 121 GLY A O 1
ATOM 978 N N . ARG A 1 122 ? -12.401 -11.077 11.810 1.00 92.62 122 ARG A N 1
ATOM 979 C CA . ARG A 1 122 ? -12.242 -10.782 10.376 1.00 92.62 122 ARG A CA 1
ATOM 980 C C . ARG A 1 122 ? -11.158 -9.735 10.147 1.00 92.62 122 ARG A C 1
ATOM 982 O O . ARG A 1 122 ? -11.029 -8.795 10.922 1.00 92.62 122 ARG A O 1
ATOM 989 N N . GLN A 1 123 ? -10.412 -9.883 9.055 1.00 93.38 123 GLN A N 1
ATOM 990 C CA . GLN A 1 123 ? -9.393 -8.919 8.640 1.00 93.38 123 GLN A CA 1
ATOM 991 C C . GLN A 1 123 ? -10.013 -7.540 8.399 1.00 93.38 123 GLN A C 1
ATOM 993 O O . GLN A 1 123 ? -11.008 -7.418 7.684 1.00 93.38 123 GLN A O 1
ATOM 998 N N . TRP A 1 124 ? -9.418 -6.512 8.997 1.00 94.38 124 TRP A N 1
ATOM 999 C CA . TRP A 1 124 ? -9.900 -5.141 8.926 1.00 94.38 124 TRP A CA 1
ATOM 1000 C C . TRP A 1 124 ? -8.732 -4.166 8.812 1.00 94.38 124 TRP A C 1
ATOM 1002 O O . TRP A 1 124 ? -7.806 -4.185 9.627 1.00 94.38 124 TRP A O 1
ATOM 1012 N N . ASP A 1 125 ? -8.772 -3.293 7.807 1.00 95.12 125 ASP A N 1
ATOM 1013 C CA . ASP A 1 125 ? -7.737 -2.281 7.616 1.00 95.12 125 ASP A CA 1
ATOM 1014 C C . ASP A 1 125 ? -7.662 -1.332 8.828 1.00 95.12 125 ASP A C 1
ATOM 1016 O O . ASP A 1 125 ? -8.676 -0.878 9.361 1.00 95.12 125 ASP A O 1
ATOM 1020 N N . MET A 1 126 ? -6.444 -0.966 9.238 1.00 94.81 126 MET A N 1
ATOM 1021 C CA . MET A 1 126 ? -6.210 -0.162 10.451 1.00 94.81 126 MET A CA 1
ATOM 1022 C C . MET A 1 126 ? -6.896 1.212 10.437 1.00 94.81 126 MET A C 1
ATOM 1024 O O . MET A 1 126 ? -7.222 1.742 11.496 1.00 94.81 126 MET A O 1
ATOM 1028 N N . TYR A 1 127 ? -7.098 1.787 9.250 1.00 94.50 127 TYR A N 1
ATOM 1029 C CA . TYR A 1 127 ? -7.701 3.109 9.048 1.00 94.50 127 TYR A CA 1
ATOM 1030 C C . TYR A 1 127 ? -9.126 3.039 8.480 1.00 94.50 127 TYR A C 1
ATOM 1032 O O . TYR A 1 127 ? -9.671 4.067 8.076 1.00 94.50 127 TYR A O 1
ATOM 1040 N N . LYS A 1 128 ? -9.745 1.850 8.464 1.00 94.56 128 LYS A N 1
ATOM 1041 C CA . LYS A 1 128 ? -11.159 1.682 8.117 1.00 94.56 128 LYS A CA 1
ATOM 1042 C C . LYS A 1 128 ? -12.030 1.913 9.365 1.00 94.56 128 LYS A C 1
ATOM 1044 O O . LYS A 1 128 ? -11.773 1.275 10.389 1.00 94.56 128 LYS A O 1
ATOM 1049 N N . PRO A 1 129 ? -13.040 2.804 9.323 1.00 94.62 129 PRO A N 1
ATOM 1050 C CA . PRO A 1 129 ? -13.896 3.078 10.477 1.00 94.62 129 PRO A CA 1
ATOM 1051 C C . PRO A 1 129 ? -14.672 1.852 10.965 1.00 94.62 129 PRO A C 1
ATOM 1053 O O . PRO A 1 129 ? -14.992 0.968 10.177 1.00 94.62 129 PRO A O 1
ATOM 1056 N N . PHE A 1 130 ? -15.002 1.812 12.255 1.00 94.81 130 PHE A N 1
ATOM 1057 C CA . PHE A 1 130 ? -15.864 0.771 12.819 1.00 94.81 130 PHE A CA 1
ATOM 1058 C C . PHE A 1 130 ? -17.340 1.008 12.490 1.00 94.81 130 PHE A C 1
ATOM 1060 O O . PHE A 1 130 ? -17.854 2.107 12.697 1.00 94.81 130 PHE A O 1
ATOM 1067 N N . GLU A 1 131 ? -18.040 -0.043 12.068 1.00 93.19 131 GLU A N 1
ATOM 1068 C CA . GLU A 1 131 ? -19.469 0.017 11.729 1.00 93.19 131 GLU A CA 1
ATOM 1069 C C . GLU A 1 131 ? -20.372 -0.333 12.921 1.00 93.19 131 GLU A C 1
ATOM 1071 O O . GLU A 1 131 ? -21.467 0.206 13.060 1.00 93.19 131 GLU A O 1
ATOM 1076 N N . THR A 1 132 ? -19.923 -1.214 13.816 1.00 94.12 132 THR A N 1
ATOM 1077 C CA . THR A 1 132 ? -20.695 -1.675 14.978 1.00 94.12 132 THR A CA 1
ATOM 1078 C C . THR A 1 132 ? -19.790 -1.901 16.186 1.00 94.12 132 THR A C 1
ATOM 1080 O O . THR A 1 132 ? -18.565 -1.973 16.056 1.00 94.12 132 THR A O 1
ATOM 1083 N N . SER A 1 133 ? -20.394 -2.068 17.367 1.00 95.75 133 SER A N 1
ATOM 1084 C CA . SER A 1 133 ? -19.690 -2.635 18.522 1.00 95.75 133 SER A CA 1
ATOM 1085 C C . SER A 1 133 ? -19.102 -3.996 18.147 1.00 95.75 133 SER A C 1
ATOM 1087 O O . SER A 1 133 ? -19.741 -4.781 17.436 1.00 95.75 133 SER A O 1
ATOM 1089 N N . CYS A 1 134 ? -17.865 -4.244 18.554 1.00 94.81 134 CYS A N 1
ATOM 1090 C CA . CYS A 1 134 ? -17.094 -5.383 18.074 1.00 94.81 134 CYS A CA 1
ATOM 1091 C C . CYS A 1 134 ? -15.975 -5.764 19.037 1.00 94.81 134 CYS A C 1
ATOM 1093 O O . CYS A 1 134 ? -15.561 -4.974 19.887 1.00 94.81 134 CYS A O 1
ATOM 1095 N N . THR A 1 135 ? -15.462 -6.976 18.856 1.00 94.12 135 THR A N 1
ATOM 1096 C CA . THR A 1 135 ? -14.201 -7.382 19.459 1.00 94.12 135 THR A CA 1
ATOM 1097 C C . THR A 1 135 ? -13.038 -6.994 18.556 1.00 94.12 135 THR A C 1
ATOM 1099 O O . THR A 1 135 ? -13.133 -7.089 17.329 1.00 94.12 135 THR A O 1
ATOM 1102 N N . LEU A 1 136 ? -11.946 -6.544 19.166 1.00 93.62 136 LEU A N 1
ATOM 1103 C CA . LEU A 1 136 ? -10.749 -6.075 18.485 1.00 93.62 136 LEU A CA 1
ATOM 1104 C C . LEU A 1 136 ? -9.536 -6.893 18.919 1.00 93.62 136 LEU A C 1
ATOM 1106 O O . LEU A 1 136 ? -9.257 -7.049 20.108 1.00 93.62 136 LEU A O 1
ATOM 1110 N N . ASP A 1 137 ? -8.778 -7.344 17.936 1.00 92.12 137 ASP A N 1
ATOM 1111 C CA . ASP A 1 137 ? -7.437 -7.880 18.113 1.00 92.12 137 ASP A CA 1
ATOM 1112 C C . ASP A 1 137 ? -6.514 -7.329 17.016 1.00 92.12 137 ASP A C 1
ATOM 1114 O O . ASP A 1 137 ? -6.973 -6.705 16.052 1.00 92.12 137 ASP A O 1
ATOM 1118 N N . PHE A 1 138 ? -5.207 -7.510 17.160 1.00 91.44 138 PHE A N 1
ATOM 1119 C CA . PHE A 1 138 ? -4.223 -7.026 16.200 1.00 91.44 138 PHE A CA 1
ATOM 1120 C C . PHE A 1 138 ? -3.312 -8.144 15.735 1.00 91.44 138 PHE A C 1
ATOM 1122 O O . PHE A 1 138 ? -2.809 -8.917 16.541 1.00 91.44 138 PHE A O 1
ATOM 1129 N N . MET A 1 139 ? -3.045 -8.165 14.431 1.00 90.19 139 MET A N 1
ATOM 1130 C CA . MET A 1 139 ? -2.131 -9.131 13.845 1.00 90.19 139 MET A CA 1
ATOM 1131 C C . MET A 1 139 ? -0.774 -8.486 13.540 1.00 90.19 139 MET A C 1
ATOM 1133 O O . MET A 1 139 ? -0.673 -7.412 12.926 1.00 90.19 139 MET A O 1
ATOM 1137 N N . HIS A 1 140 ? 0.288 -9.168 13.954 1.00 88.81 140 HIS A N 1
ATOM 1138 C CA . HIS A 1 140 ? 1.678 -8.738 13.862 1.00 88.81 140 HIS A CA 1
ATOM 1139 C C . HIS A 1 140 ? 2.504 -9.648 12.934 1.00 88.81 140 HIS A C 1
ATOM 1141 O O . HIS A 1 140 ? 2.099 -10.746 12.555 1.00 88.81 140 HIS A O 1
ATOM 1147 N N . LEU A 1 141 ? 3.711 -9.201 12.564 1.00 86.00 141 LEU A N 1
ATOM 1148 C CA . LEU A 1 141 ? 4.646 -10.001 11.747 1.00 86.00 141 LEU A CA 1
ATOM 1149 C C . LEU A 1 141 ? 5.433 -11.048 12.545 1.00 86.00 141 LEU A C 1
ATOM 1151 O O . LEU A 1 141 ? 5.960 -11.990 11.963 1.00 86.00 141 LEU A O 1
ATOM 1155 N N . ASN A 1 142 ? 5.537 -10.882 13.865 1.00 80.56 142 ASN A N 1
ATOM 1156 C CA . ASN A 1 142 ? 6.353 -11.736 14.736 1.00 80.56 142 ASN A CA 1
ATOM 1157 C C . ASN A 1 142 ? 5.546 -12.865 15.404 1.00 80.56 142 ASN A C 1
ATOM 1159 O O . ASN A 1 142 ? 5.941 -13.368 16.451 1.00 80.56 142 ASN A O 1
ATOM 1163 N N . GLU A 1 143 ? 4.405 -13.240 14.830 1.00 78.50 143 GLU A N 1
ATOM 1164 C CA . GLU A 1 143 ? 3.546 -14.300 15.362 1.00 78.50 143 GLU A CA 1
ATOM 1165 C C . GLU A 1 143 ? 3.994 -15.703 14.939 1.00 78.50 143 GLU A C 1
ATOM 1167 O O . GLU A 1 143 ? 4.712 -15.881 13.958 1.00 78.50 143 GLU A O 1
ATOM 1172 N N . ASN A 1 144 ? 3.506 -16.724 15.656 1.00 65.19 144 ASN A N 1
ATOM 1173 C CA . ASN A 1 144 ? 3.840 -18.134 15.420 1.00 65.19 144 ASN A CA 1
ATOM 1174 C C . ASN A 1 144 ? 3.413 -18.653 14.029 1.00 65.19 144 ASN A C 1
ATOM 1176 O O . ASN A 1 144 ? 3.932 -19.673 13.577 1.00 65.19 144 ASN A O 1
ATOM 1180 N N . ARG A 1 145 ? 2.466 -17.989 13.348 1.00 66.56 145 ARG A N 1
ATOM 1181 C CA . ARG A 1 145 ? 1.993 -18.337 11.993 1.00 66.56 145 ARG A CA 1
ATOM 1182 C C . ARG A 1 145 ? 1.747 -17.076 11.149 1.00 66.56 145 ARG A C 1
ATOM 1184 O O . ARG A 1 145 ? 0.599 -16.737 10.878 1.00 66.56 145 ARG A O 1
ATOM 1191 N N . PRO A 1 146 ? 2.801 -16.388 10.681 1.00 78.12 146 PRO A N 1
ATOM 1192 C CA . PRO A 1 146 ? 2.676 -15.063 10.080 1.00 78.12 146 PRO A CA 1
ATOM 1193 C C . PRO A 1 146 ? 2.272 -15.105 8.596 1.00 78.12 146 PRO A C 1
ATOM 1195 O O . PRO A 1 146 ? 2.501 -14.139 7.880 1.00 78.12 146 PRO A O 1
ATOM 1198 N N . THR A 1 147 ? 1.705 -16.206 8.085 1.00 84.06 147 THR A N 1
ATOM 1199 C CA . THR A 1 147 ? 1.430 -16.373 6.642 1.00 84.06 147 THR A CA 1
ATOM 1200 C C . THR A 1 147 ? 0.518 -15.273 6.103 1.00 84.06 147 THR A C 1
ATOM 1202 O O . THR A 1 147 ? 0.819 -14.665 5.079 1.00 84.06 147 THR A O 1
ATOM 1205 N N . ILE A 1 148 ? -0.552 -14.957 6.831 1.00 86.88 148 ILE A N 1
ATOM 1206 C CA . ILE A 1 148 ? -1.496 -13.899 6.464 1.00 86.88 148 ILE A CA 1
ATOM 1207 C C . ILE A 1 148 ? -0.824 -12.520 6.564 1.00 86.88 148 ILE A C 1
ATOM 1209 O O . ILE A 1 148 ? -0.888 -11.741 5.613 1.00 86.88 148 ILE A O 1
ATOM 1213 N N . SER A 1 149 ? -0.125 -12.232 7.668 1.00 89.06 149 SER A N 1
ATOM 1214 C CA . SER A 1 149 ? 0.585 -10.958 7.870 1.00 89.06 149 SER A CA 1
ATOM 1215 C C . SER A 1 149 ? 1.647 -10.711 6.800 1.00 89.06 149 SER A C 1
ATOM 1217 O O . SER A 1 149 ? 1.779 -9.593 6.307 1.00 89.06 149 SER A O 1
ATOM 1219 N N . ASN A 1 150 ? 2.381 -11.755 6.410 1.00 89.94 150 ASN A N 1
ATOM 1220 C CA . ASN A 1 150 ? 3.410 -11.699 5.376 1.00 89.94 150 ASN A CA 1
ATOM 1221 C C . ASN A 1 150 ? 2.802 -11.421 3.999 1.00 89.94 150 ASN A C 1
ATOM 1223 O O . ASN A 1 150 ? 3.325 -10.581 3.266 1.00 89.94 150 ASN A O 1
ATOM 1227 N N . ASN A 1 151 ? 1.675 -12.065 3.674 1.00 90.00 151 ASN A N 1
ATOM 1228 C CA . ASN A 1 151 ? 0.943 -11.801 2.436 1.00 90.00 151 ASN A CA 1
ATOM 1229 C C . ASN A 1 151 ? 0.494 -10.337 2.365 1.00 90.00 151 ASN A C 1
ATOM 1231 O O . ASN A 1 151 ? 0.770 -9.667 1.372 1.00 90.00 151 ASN A O 1
ATOM 1235 N N . ILE A 1 152 ? -0.121 -9.814 3.431 1.00 92.19 152 ILE A N 1
ATOM 1236 C CA . ILE A 1 152 ? -0.555 -8.408 3.510 1.00 92.19 152 ILE A CA 1
ATOM 1237 C C . ILE A 1 152 ? 0.646 -7.460 3.395 1.00 92.19 152 ILE A C 1
ATOM 1239 O O . ILE A 1 152 ? 0.600 -6.479 2.648 1.00 92.19 152 ILE A O 1
ATOM 1243 N N . PHE A 1 153 ? 1.750 -7.764 4.082 1.00 92.81 153 PHE A N 1
ATOM 1244 C CA . PHE A 1 153 ? 2.976 -6.967 4.035 1.00 92.81 153 PHE A CA 1
ATOM 1245 C C . PHE A 1 153 ? 3.547 -6.877 2.611 1.00 92.81 153 PHE A C 1
ATOM 1247 O O . PHE A 1 153 ? 3.829 -5.779 2.130 1.00 92.81 153 PHE A O 1
ATOM 1254 N N . TRP A 1 154 ? 3.653 -7.994 1.886 1.00 92.38 154 TRP A N 1
ATOM 1255 C CA . TRP A 1 154 ? 4.160 -7.998 0.505 1.00 92.38 154 TRP A CA 1
ATOM 1256 C C . TRP A 1 154 ? 3.172 -7.373 -0.488 1.00 92.38 154 TRP A C 1
ATOM 1258 O O . TRP A 1 154 ? 3.593 -6.718 -1.447 1.00 92.38 154 TRP A O 1
ATOM 1268 N N . LYS A 1 155 ? 1.862 -7.505 -0.246 1.00 92.44 155 LYS A N 1
ATOM 1269 C CA . LYS A 1 155 ? 0.798 -6.884 -1.062 1.00 92.44 155 LYS A CA 1
ATOM 1270 C C . LYS A 1 155 ? 0.885 -5.370 -0.959 1.00 92.44 155 LYS A C 1
ATOM 1272 O O . LYS A 1 155 ? 0.887 -4.672 -1.969 1.00 92.44 155 LYS A O 1
ATOM 1277 N N . SER A 1 156 ? 1.126 -4.890 0.251 1.00 93.50 156 SER A N 1
ATOM 1278 C CA . SER A 1 156 ? 1.380 -3.482 0.534 1.00 93.50 156 SER A CA 1
ATOM 1279 C C . SER A 1 156 ? 2.690 -2.991 -0.075 1.00 93.50 156 SER A C 1
ATOM 1281 O O . SER A 1 156 ? 2.726 -1.907 -0.645 1.00 93.50 156 SER A O 1
ATOM 1283 N N . CYS A 1 157 ? 3.761 -3.790 -0.031 1.00 93.62 157 CYS A N 1
ATOM 1284 C CA . CYS A 1 157 ? 5.014 -3.450 -0.711 1.00 93.62 157 CYS A CA 1
ATOM 1285 C C . CYS A 1 157 ? 4.833 -3.335 -2.233 1.00 93.62 157 CYS A C 1
ATOM 1287 O O . CYS A 1 157 ? 5.411 -2.443 -2.850 1.00 93.62 157 CYS A O 1
ATOM 1289 N N . SER A 1 158 ? 3.992 -4.183 -2.827 1.00 93.88 158 SER A N 1
ATOM 1290 C CA . SER A 1 158 ? 3.639 -4.099 -4.248 1.00 93.88 158 SER A CA 1
ATOM 1291 C C . SER A 1 158 ? 2.882 -2.802 -4.541 1.00 93.88 158 SER A C 1
ATOM 1293 O O . SER A 1 158 ? 3.300 -2.034 -5.399 1.00 93.88 158 SER A O 1
ATOM 1295 N N . PHE A 1 159 ? 1.847 -2.477 -3.766 1.00 94.00 159 PHE A N 1
ATOM 1296 C CA . PHE A 1 159 ? 1.140 -1.193 -3.878 1.00 94.00 159 PHE A CA 1
ATOM 1297 C C . PHE A 1 159 ? 2.100 0.015 -3.790 1.00 94.00 159 PHE A C 1
ATOM 1299 O O . PHE A 1 159 ? 2.069 0.930 -4.613 1.00 94.00 159 PHE A O 1
ATOM 1306 N N . LEU A 1 160 ? 3.041 -0.018 -2.846 1.00 93.44 160 LEU A N 1
ATOM 1307 C CA . LEU A 1 160 ? 4.061 1.019 -2.684 1.00 93.44 160 LEU A CA 1
ATOM 1308 C C . LEU A 1 160 ? 5.076 1.070 -3.843 1.00 93.44 160 LEU A C 1
ATOM 1310 O O . LEU A 1 160 ? 5.599 2.145 -4.144 1.00 93.44 160 LEU A O 1
ATOM 1314 N N . MET A 1 161 ? 5.325 -0.050 -4.530 1.00 93.81 161 MET A N 1
ATOM 1315 C CA . MET A 1 161 ? 6.083 -0.070 -5.786 1.00 93.81 161 MET A CA 1
ATOM 1316 C C . MET A 1 161 ? 5.360 0.739 -6.870 1.00 93.81 161 MET A C 1
ATOM 1318 O O . MET A 1 161 ? 6.000 1.534 -7.552 1.00 93.81 161 MET A O 1
ATOM 1322 N N . GLY A 1 162 ? 4.033 0.620 -6.986 1.00 92.62 162 GLY A N 1
ATOM 1323 C CA . GLY A 1 162 ? 3.224 1.431 -7.908 1.00 92.62 162 GLY A CA 1
ATOM 1324 C C . GLY A 1 162 ? 3.356 2.938 -7.646 1.00 92.62 162 GLY A C 1
ATOM 1325 O O . GLY A 1 162 ? 3.547 3.734 -8.574 1.00 92.62 162 GLY A O 1
ATOM 1326 N N . HIS A 1 163 ? 3.370 3.339 -6.369 1.00 91.94 163 HIS A N 1
ATOM 1327 C CA . HIS A 1 163 ? 3.675 4.718 -5.970 1.00 91.94 163 HIS A CA 1
ATOM 1328 C C . HIS A 1 163 ? 5.080 5.158 -6.413 1.00 91.94 163 HIS A C 1
ATOM 1330 O O . HIS A 1 163 ? 5.262 6.291 -6.855 1.00 91.94 163 HIS A O 1
ATOM 1336 N N . ALA A 1 164 ? 6.080 4.283 -6.315 1.00 91.75 164 ALA A N 1
ATOM 1337 C CA . ALA A 1 164 ? 7.440 4.579 -6.760 1.00 91.75 164 ALA A CA 1
ATOM 1338 C C . ALA A 1 164 ? 7.512 4.781 -8.275 1.00 91.75 164 ALA A C 1
ATOM 1340 O O . ALA A 1 164 ? 8.003 5.805 -8.751 1.00 91.75 164 ALA A O 1
ATOM 1341 N N . LEU A 1 165 ? 6.987 3.807 -9.019 1.00 90.94 165 LEU A N 1
ATOM 1342 C CA . LEU A 1 165 ? 7.034 3.766 -10.475 1.00 90.94 165 LEU A CA 1
ATOM 1343 C C . LEU A 1 165 ? 6.345 4.992 -11.068 1.00 90.94 165 LEU A C 1
ATOM 1345 O O . LEU A 1 165 ? 6.897 5.640 -11.941 1.00 90.94 165 LEU A O 1
ATOM 1349 N N . THR A 1 166 ? 5.199 5.405 -10.534 1.00 89.38 166 THR A N 1
ATOM 1350 C CA . THR A 1 166 ? 4.507 6.591 -11.058 1.00 89.38 166 THR A CA 1
ATOM 1351 C C . THR A 1 166 ? 5.220 7.913 -10.778 1.00 89.38 166 THR A C 1
ATOM 1353 O O . THR A 1 166 ? 4.910 8.888 -11.453 1.00 89.38 166 THR A O 1
ATOM 1356 N N . ASN A 1 167 ? 6.146 7.991 -9.814 1.00 89.00 167 ASN A N 1
ATOM 1357 C CA . ASN A 1 167 ? 6.786 9.250 -9.407 1.00 89.00 167 ASN A CA 1
ATOM 1358 C C . ASN A 1 167 ? 8.261 9.392 -9.805 1.00 89.00 167 ASN A C 1
ATOM 1360 O O . ASN A 1 167 ? 8.768 10.512 -9.823 1.00 89.00 167 ASN A O 1
ATOM 1364 N N . VAL A 1 168 ? 8.969 8.292 -10.068 1.00 88.06 168 VAL A N 1
ATOM 1365 C CA . VAL A 1 168 ? 10.409 8.332 -10.385 1.00 88.06 168 VAL A CA 1
ATOM 1366 C C . VAL A 1 168 ? 10.668 8.788 -11.820 1.00 88.06 168 VAL A C 1
ATOM 1368 O O . VAL A 1 168 ? 11.667 9.455 -12.085 1.00 88.06 168 VAL A O 1
ATOM 1371 N N . PHE A 1 169 ? 9.784 8.434 -12.748 1.00 83.00 169 PHE A N 1
ATOM 1372 C CA . PHE A 1 169 ? 9.979 8.729 -14.161 1.00 83.00 169 PHE A CA 1
ATOM 1373 C C . PHE A 1 169 ? 9.548 10.156 -14.498 1.00 83.00 169 PHE A C 1
ATOM 1375 O O . PHE A 1 169 ? 8.631 10.715 -13.893 1.00 83.00 169 PHE A O 1
ATOM 1382 N N . LYS A 1 170 ? 10.233 10.744 -15.484 1.00 75.81 170 LYS A N 1
ATOM 1383 C CA . LYS A 1 170 ? 9.926 12.084 -15.993 1.00 75.81 170 LYS A CA 1
ATOM 1384 C C . LYS A 1 170 ? 8.535 12.115 -16.627 1.00 75.81 170 LYS A C 1
ATOM 1386 O O . LYS A 1 170 ? 8.042 11.099 -17.109 1.00 75.81 170 LYS A O 1
ATOM 1391 N N . ASN A 1 171 ? 7.946 13.307 -16.674 1.00 71.31 171 ASN A N 1
ATOM 1392 C CA . ASN A 1 171 ? 6.605 13.533 -17.219 1.00 71.31 171 ASN A CA 1
ATOM 1393 C C . ASN A 1 171 ? 6.473 13.182 -18.716 1.00 71.31 171 ASN A C 1
ATOM 1395 O O . ASN A 1 171 ? 5.351 13.022 -19.184 1.00 71.31 171 ASN A O 1
ATOM 1399 N N . ASP A 1 172 ? 7.593 13.016 -19.427 1.00 69.31 172 ASP A N 1
ATOM 1400 C CA . ASP A 1 172 ? 7.645 12.627 -20.843 1.00 69.31 172 ASP A CA 1
ATOM 1401 C C . ASP A 1 172 ? 7.326 11.138 -21.080 1.00 69.31 172 ASP A C 1
ATOM 1403 O O . ASP A 1 172 ? 7.123 10.722 -22.217 1.00 69.31 172 ASP A O 1
ATOM 1407 N N . LEU A 1 173 ? 7.306 10.315 -20.025 1.00 78.00 173 LEU A N 1
ATOM 1408 C CA . LEU A 1 173 ? 6.948 8.898 -20.100 1.00 78.00 173 LEU A CA 1
ATOM 1409 C C . LEU A 1 173 ? 5.658 8.657 -19.328 1.00 78.00 173 LEU A C 1
ATOM 1411 O O . LEU A 1 173 ? 5.600 8.915 -18.124 1.00 78.00 173 LEU A O 1
ATOM 1415 N N . TYR A 1 174 ? 4.642 8.120 -19.999 1.00 82.56 174 TYR A N 1
ATOM 1416 C CA . TYR A 1 174 ? 3.404 7.733 -19.335 1.00 82.56 174 TYR A CA 1
ATOM 1417 C C . TYR A 1 174 ? 3.500 6.291 -18.828 1.00 82.56 174 TYR A C 1
ATOM 1419 O O . TYR A 1 174 ? 3.811 5.367 -19.586 1.00 82.56 174 TYR A O 1
ATOM 1427 N N . ILE A 1 175 ? 3.265 6.112 -17.527 1.00 87.69 175 ILE A N 1
ATOM 1428 C CA . ILE A 1 175 ? 3.310 4.814 -16.855 1.00 87.69 175 ILE A CA 1
ATOM 1429 C C . ILE A 1 175 ? 1.900 4.396 -16.507 1.00 87.69 175 ILE A C 1
ATOM 1431 O O . ILE A 1 175 ? 1.231 4.996 -15.663 1.00 87.69 175 ILE A O 1
ATOM 1435 N N . GLU A 1 176 ? 1.489 3.298 -17.117 1.00 89.00 176 GLU A N 1
ATOM 1436 C CA . GLU A 1 176 ? 0.215 2.666 -16.844 1.00 89.00 176 GLU A CA 1
ATOM 1437 C C . GLU A 1 176 ? 0.438 1.495 -15.907 1.00 89.00 176 GLU A C 1
ATOM 1439 O O . GLU A 1 176 ? 1.113 0.518 -16.221 1.00 89.00 176 GLU A O 1
ATOM 1444 N N . LEU A 1 177 ? -0.136 1.595 -14.721 1.00 91.25 177 LEU A N 1
ATOM 1445 C CA . LEU A 1 177 ? -0.078 0.526 -13.744 1.00 91.25 177 LEU A CA 1
ATOM 1446 C C . LEU A 1 177 ? -1.075 -0.572 -14.117 1.00 91.25 177 LEU A C 1
ATOM 1448 O O . LEU A 1 177 ? -2.267 -0.287 -14.236 1.00 91.25 177 LEU A O 1
ATOM 1452 N N . CYS A 1 178 ? -0.614 -1.811 -14.272 1.00 88.06 178 CYS A N 1
ATOM 1453 C CA . CYS A 1 178 ? -1.468 -2.911 -14.711 1.00 88.06 178 CYS A CA 1
ATOM 1454 C C . CYS A 1 178 ? -2.143 -3.576 -13.510 1.00 88.06 178 CYS A C 1
ATOM 1456 O O . CYS A 1 178 ? -3.287 -3.287 -13.161 1.00 88.06 178 CYS A O 1
ATOM 1458 N N . ASN A 1 179 ? -1.414 -4.469 -12.853 1.00 82.94 179 ASN A N 1
ATOM 1459 C CA . ASN A 1 179 ? -1.845 -5.184 -11.666 1.00 82.94 179 ASN A CA 1
ATOM 1460 C C . ASN A 1 179 ? -0.607 -5.723 -10.947 1.00 82.94 179 ASN A C 1
ATOM 1462 O O . ASN A 1 179 ? 0.478 -5.804 -11.518 1.00 82.94 179 ASN A O 1
ATOM 1466 N N . PHE A 1 180 ? -0.772 -6.138 -9.702 1.00 80.06 180 PHE A N 1
ATOM 1467 C CA . PHE A 1 180 ? 0.242 -6.891 -8.985 1.00 80.06 180 PHE A CA 1
ATOM 1468 C C . PHE A 1 180 ? -0.300 -8.298 -8.690 1.00 80.06 180 PHE A C 1
ATOM 1470 O O . PHE A 1 180 ? -1.311 -8.418 -7.981 1.00 80.06 180 PHE A O 1
ATOM 1477 N N . PRO A 1 181 ? 0.349 -9.347 -9.244 1.00 75.88 181 PRO A N 1
ATOM 1478 C CA . PRO A 1 181 ? -0.040 -10.750 -9.109 1.00 75.88 181 PRO A CA 1
ATOM 1479 C C . PRO A 1 181 ? -0.360 -11.208 -7.683 1.00 75.88 181 PRO A C 1
ATOM 1481 O O . PRO A 1 181 ? -0.003 -10.571 -6.685 1.00 75.88 181 PRO A O 1
ATOM 1484 N N . LYS A 1 182 ? -0.993 -12.383 -7.574 1.00 76.88 182 LYS A N 1
ATOM 1485 C CA . LYS A 1 182 ? -1.059 -13.094 -6.292 1.00 76.88 182 LYS A CA 1
ATOM 1486 C C . LYS A 1 182 ? 0.360 -13.341 -5.789 1.00 76.88 182 LYS A C 1
ATOM 1488 O O . LYS A 1 182 ? 1.233 -13.762 -6.544 1.00 76.88 182 LYS A O 1
ATOM 1493 N N . ILE A 1 183 ? 0.569 -13.040 -4.515 1.00 77.50 183 ILE A N 1
ATOM 1494 C CA . ILE A 1 183 ? 1.879 -13.157 -3.891 1.00 77.50 183 ILE A CA 1
ATOM 1495 C C . ILE A 1 183 ? 2.118 -14.599 -3.502 1.00 77.50 183 ILE A C 1
ATOM 1497 O O . ILE A 1 183 ? 1.289 -15.214 -2.834 1.00 77.50 183 ILE A O 1
ATOM 1501 N N . ASP A 1 184 ? 3.293 -15.081 -3.875 1.00 80.12 184 ASP A N 1
ATOM 1502 C CA . ASP A 1 184 ? 3.877 -16.288 -3.331 1.00 80.12 184 ASP A CA 1
ATOM 1503 C C . ASP A 1 184 ? 5.121 -15.901 -2.525 1.00 80.12 184 ASP A C 1
ATOM 1505 O O . ASP A 1 184 ? 6.105 -15.414 -3.082 1.00 80.12 184 ASP A O 1
ATOM 1509 N N . ILE A 1 185 ? 5.076 -16.088 -1.204 1.00 79.75 185 ILE A N 1
ATOM 1510 C CA . ILE A 1 185 ? 6.204 -15.764 -0.319 1.00 79.75 185 ILE A CA 1
ATOM 1511 C C . ILE A 1 185 ? 7.413 -16.656 -0.650 1.00 79.75 185 ILE A C 1
ATOM 1513 O O . ILE A 1 185 ? 8.559 -16.212 -0.532 1.00 79.75 185 ILE A O 1
ATOM 1517 N N . GLU A 1 186 ? 7.184 -17.891 -1.109 1.00 80.81 186 GLU A N 1
ATOM 1518 C CA . GLU A 1 186 ? 8.253 -18.841 -1.439 1.00 80.81 186 GLU A CA 1
ATOM 1519 C C . GLU A 1 186 ? 9.054 -18.401 -2.669 1.00 80.81 186 GLU A C 1
ATOM 1521 O O . GLU A 1 186 ? 10.262 -18.666 -2.761 1.00 80.81 186 GLU A O 1
ATOM 1526 N N . SER A 1 187 ? 8.421 -17.640 -3.567 1.00 80.50 187 SER A N 1
ATOM 1527 C CA . SER A 1 187 ? 9.081 -17.038 -4.727 1.00 80.50 187 SER A CA 1
ATOM 1528 C C . SER A 1 187 ? 10.231 -16.101 -4.341 1.00 80.50 187 SER A C 1
ATOM 1530 O O . SER A 1 187 ? 11.181 -15.932 -5.105 1.00 80.50 187 SER A O 1
ATOM 1532 N N . GLY A 1 188 ? 10.208 -15.528 -3.133 1.00 84.88 188 GLY A N 1
ATOM 1533 C CA . GLY A 1 188 ? 11.283 -14.669 -2.639 1.00 84.88 188 GLY A CA 1
ATOM 1534 C C . GLY A 1 188 ? 11.230 -13.219 -3.131 1.00 84.88 188 GLY A C 1
ATOM 1535 O O . GLY A 1 188 ? 12.149 -12.467 -2.814 1.00 84.88 188 GLY A O 1
ATOM 1536 N N . SER A 1 189 ? 10.196 -12.804 -3.873 1.00 90.06 189 SER A N 1
ATOM 1537 C CA . SER A 1 189 ? 10.005 -11.401 -4.276 1.00 90.06 189 SER A CA 1
ATOM 1538 C C . SER A 1 189 ? 8.530 -11.008 -4.374 1.00 90.06 189 SER A C 1
ATOM 1540 O O . SER A 1 189 ? 7.675 -11.829 -4.702 1.00 90.06 189 SER A O 1
ATOM 1542 N N . PHE A 1 190 ? 8.227 -9.737 -4.109 1.00 92.50 190 PHE A N 1
ATOM 1543 C CA . PHE A 1 190 ? 6.942 -9.143 -4.476 1.00 92.50 190 PHE A CA 1
ATOM 1544 C C . PHE A 1 190 ? 7.067 -8.456 -5.836 1.00 92.50 190 PHE A C 1
ATOM 1546 O O . PHE A 1 190 ? 8.167 -8.097 -6.265 1.00 92.50 190 PHE A O 1
ATOM 1553 N N . VAL A 1 191 ? 5.942 -8.278 -6.521 1.00 92.12 191 VAL A N 1
ATOM 1554 C CA . VAL A 1 191 ? 5.925 -7.921 -7.941 1.00 92.12 191 VAL A CA 1
ATOM 1555 C C . VAL A 1 191 ? 4.891 -6.852 -8.254 1.00 92.12 191 VAL A C 1
ATOM 1557 O O . VAL A 1 191 ? 3.842 -6.790 -7.616 1.00 92.12 191 VAL A O 1
ATOM 1560 N N . TYR A 1 192 ? 5.167 -6.033 -9.262 1.00 93.19 192 TYR A N 1
ATOM 1561 C CA . TYR A 1 192 ? 4.201 -5.096 -9.821 1.00 93.19 192 TYR A CA 1
ATOM 1562 C C . TYR A 1 192 ? 4.367 -5.014 -11.337 1.00 93.19 192 TYR A C 1
ATOM 1564 O O . TYR A 1 192 ? 5.461 -4.706 -11.817 1.00 93.19 192 TYR A O 1
ATOM 1572 N N . ASP A 1 193 ? 3.288 -5.264 -12.076 1.00 91.81 193 ASP A N 1
ATOM 1573 C CA . ASP A 1 193 ? 3.287 -5.188 -13.534 1.00 91.81 193 ASP A CA 1
ATOM 1574 C C . ASP A 1 193 ? 2.842 -3.790 -13.974 1.00 91.81 193 ASP A C 1
ATOM 1576 O O . ASP A 1 193 ? 1.836 -3.250 -13.499 1.00 91.81 193 ASP A O 1
ATOM 1580 N N . PHE A 1 194 ? 3.600 -3.188 -14.881 1.00 91.00 194 PHE A N 1
ATOM 1581 C CA . PHE A 1 194 ? 3.335 -1.858 -15.416 1.00 91.00 194 PHE A CA 1
ATOM 1582 C C . PHE A 1 194 ? 3.698 -1.797 -16.896 1.00 91.00 194 PHE A C 1
ATOM 1584 O O . PHE A 1 194 ? 4.611 -2.475 -17.359 1.00 91.00 194 PHE A O 1
ATOM 1591 N N . SER A 1 195 ? 2.980 -0.973 -17.642 1.00 88.31 195 SER A N 1
ATOM 1592 C CA . SER A 1 195 ? 3.250 -0.684 -19.041 1.00 88.31 195 SER A CA 1
ATOM 1593 C C . SER A 1 195 ? 3.871 0.696 -19.169 1.00 88.31 195 SER A C 1
ATOM 1595 O O . SER A 1 195 ? 3.499 1.633 -18.456 1.00 88.31 195 SER A O 1
ATOM 1597 N N . ILE A 1 196 ? 4.812 0.822 -20.097 1.00 83.12 196 ILE A N 1
ATOM 1598 C CA . ILE A 1 196 ? 5.402 2.106 -20.467 1.00 83.12 196 ILE A CA 1
ATOM 1599 C C . ILE A 1 196 ? 4.887 2.440 -21.860 1.00 83.12 196 ILE A C 1
ATOM 1601 O O . ILE A 1 196 ? 5.226 1.761 -22.829 1.00 83.12 196 ILE A O 1
ATOM 1605 N N . SER A 1 197 ? 4.058 3.475 -21.948 1.00 73.31 197 SER A N 1
ATOM 1606 C CA . SER A 1 197 ? 3.580 4.000 -23.223 1.00 73.31 197 SER A CA 1
ATOM 1607 C C . SER A 1 197 ? 4.536 5.110 -23.662 1.00 73.31 197 SER A C 1
ATOM 1609 O O . SER A 1 197 ? 4.690 6.119 -22.970 1.00 73.31 197 SER A O 1
ATOM 1611 N N . PHE A 1 198 ? 5.221 4.915 -24.790 1.00 64.38 198 PHE A N 1
ATOM 1612 C CA . PHE A 1 198 ? 6.067 5.951 -25.377 1.00 64.38 198 PHE A CA 1
ATOM 1613 C C . PHE A 1 198 ? 5.220 6.923 -26.194 1.00 64.38 198 PHE A C 1
ATOM 1615 O O . PHE A 1 198 ? 4.345 6.503 -26.942 1.00 64.38 198 PHE A O 1
ATOM 1622 N N . LEU A 1 199 ? 5.556 8.213 -26.128 1.00 53.00 199 LEU A N 1
ATOM 1623 C CA . LEU A 1 199 ? 5.088 9.197 -27.110 1.00 53.00 199 LEU A CA 1
ATOM 1624 C C . LEU A 1 199 ? 5.691 8.948 -28.505 1.00 53.00 199 LEU A C 1
ATOM 1626 O O . LEU A 1 199 ? 5.105 9.370 -29.491 1.00 53.00 199 LEU A O 1
ATOM 1630 N N . ASN A 1 200 ? 6.829 8.243 -28.590 1.00 48.91 200 ASN A N 1
ATOM 1631 C CA . ASN A 1 200 ? 7.495 7.872 -29.838 1.00 48.91 200 ASN A CA 1
ATOM 1632 C C . ASN A 1 200 ? 7.984 6.416 -29.757 1.00 48.91 200 ASN A C 1
ATOM 1634 O O . ASN A 1 200 ? 8.908 6.102 -29.007 1.00 48.91 200 ASN A O 1
ATOM 1638 N N . GLU A 1 201 ? 7.341 5.523 -30.506 1.00 56.19 201 GLU A N 1
ATOM 1639 C CA . GLU A 1 201 ? 7.713 4.112 -30.648 1.00 56.19 201 GLU A CA 1
ATOM 1640 C C . GLU A 1 201 ? 9.178 3.953 -31.095 1.00 56.19 201 GLU A C 1
ATOM 1642 O O . GLU A 1 201 ? 9.579 4.633 -32.041 1.00 56.19 201 GLU A O 1
ATOM 1647 N N . LYS A 1 202 ? 9.943 3.028 -30.469 1.00 51.44 202 LYS A N 1
ATOM 1648 C CA . LYS A 1 202 ? 10.844 2.043 -31.144 1.00 51.44 202 LYS A CA 1
ATOM 1649 C C . LYS A 1 202 ? 11.975 1.404 -30.315 1.00 51.44 202 LYS A C 1
ATOM 1651 O O . LYS A 1 202 ? 12.849 0.773 -30.906 1.00 51.44 202 LYS A O 1
ATOM 1656 N N . SER A 1 203 ? 11.984 1.443 -28.983 1.00 59.44 203 SER A N 1
ATOM 1657 C CA . SER A 1 203 ? 12.971 0.627 -28.251 1.00 59.44 203 SER A CA 1
ATOM 1658 C C . SER A 1 203 ? 12.478 0.117 -26.910 1.00 59.44 203 SER A C 1
ATOM 1660 O O . SER A 1 203 ? 11.943 0.881 -26.110 1.00 59.44 203 SER A O 1
ATOM 1662 N N . ASP A 1 204 ? 12.741 -1.161 -26.648 1.00 69.38 204 ASP A N 1
ATOM 1663 C CA . ASP A 1 204 ? 12.623 -1.729 -25.311 1.00 69.38 204 ASP A CA 1
ATOM 1664 C C . ASP A 1 204 ? 13.543 -0.981 -24.342 1.00 69.38 204 ASP A C 1
ATOM 1666 O O . ASP A 1 204 ? 14.717 -0.743 -24.637 1.00 69.38 204 ASP A O 1
ATOM 1670 N N . ILE A 1 205 ? 13.006 -0.595 -23.182 1.00 76.25 205 ILE A N 1
ATOM 1671 C CA . ILE A 1 205 ? 13.807 0.017 -22.124 1.00 76.25 205 ILE A CA 1
ATOM 1672 C C . ILE A 1 205 ? 14.488 -1.097 -21.346 1.00 76.25 205 ILE A C 1
ATOM 1674 O O . ILE A 1 205 ? 13.840 -1.938 -20.720 1.00 76.25 205 ILE A O 1
ATOM 1678 N N . THR A 1 206 ? 15.812 -1.055 -21.328 1.00 81.06 206 THR A N 1
ATOM 1679 C CA . THR A 1 206 ? 16.614 -1.814 -20.375 1.00 81.06 206 THR A CA 1
ATOM 1680 C C . THR A 1 206 ? 16.859 -0.964 -19.138 1.00 81.06 206 THR A C 1
ATOM 1682 O O . THR A 1 206 ? 17.330 0.168 -19.247 1.00 81.06 206 THR A O 1
ATOM 1685 N N . PHE A 1 207 ? 16.579 -1.515 -17.962 1.00 86.25 207 PHE A N 1
ATOM 1686 C CA . PHE A 1 207 ? 16.845 -0.854 -16.688 1.00 86.25 207 PHE A CA 1
ATOM 1687 C C . PHE A 1 207 ? 18.246 -1.198 -16.193 1.00 86.25 207 PHE A C 1
ATOM 1689 O O . PHE A 1 207 ? 18.592 -2.373 -16.070 1.00 86.25 207 PHE A O 1
ATOM 1696 N N . SER A 1 208 ? 19.051 -0.181 -15.891 1.00 90.75 208 SER A N 1
ATOM 1697 C CA . SER A 1 208 ? 20.367 -0.377 -15.283 1.00 90.75 208 SER A CA 1
ATOM 1698 C C . SER A 1 208 ? 20.261 -0.572 -13.767 1.00 90.75 208 SER A C 1
ATOM 1700 O O . SER A 1 208 ? 19.305 -0.130 -13.125 1.00 90.75 208 SER A O 1
ATOM 1702 N N . ASP A 1 209 ? 21.303 -1.133 -13.150 1.00 90.38 209 ASP A N 1
ATOM 1703 C CA . ASP A 1 209 ? 21.404 -1.230 -11.685 1.00 90.38 209 ASP A CA 1
ATOM 1704 C C . ASP A 1 209 ? 21.294 0.131 -10.982 1.00 90.38 209 ASP A C 1
ATOM 1706 O O . ASP A 1 209 ? 20.871 0.214 -9.824 1.00 90.38 209 ASP A O 1
ATOM 1710 N N . ASN A 1 210 ? 21.704 1.211 -11.652 1.00 91.81 210 ASN A N 1
ATOM 1711 C CA . ASN A 1 210 ? 21.581 2.556 -11.109 1.00 91.81 210 ASN A CA 1
ATOM 1712 C C . ASN A 1 210 ? 20.116 3.011 -11.073 1.00 91.81 210 ASN A C 1
ATOM 1714 O O . ASN A 1 210 ? 19.687 3.586 -10.073 1.00 91.81 210 ASN A O 1
ATOM 1718 N N . ASP A 1 211 ? 19.331 2.679 -12.096 1.00 91.44 211 ASP A N 1
ATOM 1719 C CA . ASP A 1 211 ? 17.900 2.997 -12.150 1.00 91.44 211 ASP A CA 1
ATOM 1720 C C . ASP A 1 211 ? 17.139 2.264 -11.040 1.00 91.44 211 ASP A C 1
ATOM 1722 O O . ASP A 1 211 ? 16.372 2.876 -10.292 1.00 91.44 211 ASP A O 1
ATOM 1726 N N . LEU A 1 212 ? 17.441 0.978 -10.831 1.00 92.88 212 LEU A N 1
ATOM 1727 C CA . LEU A 1 212 ? 16.866 0.186 -9.736 1.00 92.88 212 LEU A CA 1
ATOM 1728 C C . LEU A 1 212 ? 17.194 0.787 -8.360 1.00 92.88 212 LEU A C 1
ATOM 1730 O O . LEU A 1 212 ? 16.331 0.859 -7.476 1.00 92.88 212 LEU A O 1
ATOM 1734 N N . LYS A 1 213 ? 18.428 1.274 -8.170 1.00 92.50 213 LYS A N 1
ATOM 1735 C CA . LYS A 1 213 ? 18.837 1.984 -6.945 1.00 92.50 213 LYS A CA 1
ATOM 1736 C C . LYS A 1 213 ? 18.086 3.301 -6.775 1.00 92.50 213 LYS A C 1
ATOM 1738 O O . LYS A 1 213 ? 17.709 3.620 -5.649 1.00 92.50 213 LYS A O 1
ATOM 1743 N N . ILE A 1 214 ? 17.856 4.062 -7.845 1.00 92.31 214 ILE A N 1
ATOM 1744 C CA . ILE A 1 214 ? 17.089 5.316 -7.795 1.00 92.31 214 ILE A CA 1
ATOM 1745 C C . ILE A 1 214 ? 15.653 5.038 -7.345 1.00 92.31 214 ILE A C 1
ATOM 1747 O O . ILE A 1 214 ? 15.187 5.687 -6.404 1.00 92.31 214 ILE A O 1
ATOM 1751 N N . ILE A 1 215 ? 14.988 4.041 -7.938 1.00 91.88 215 ILE A N 1
ATOM 1752 C CA . ILE A 1 215 ? 13.617 3.660 -7.564 1.00 91.88 215 ILE A CA 1
ATOM 1753 C C . ILE A 1 215 ? 13.576 3.194 -6.102 1.00 91.88 215 ILE A C 1
ATOM 1755 O O . ILE A 1 215 ? 12.770 3.692 -5.316 1.00 91.88 215 ILE A O 1
ATOM 1759 N N . SER A 1 216 ? 14.499 2.317 -5.697 1.00 92.12 216 SER A N 1
ATOM 1760 C CA . SER A 1 216 ? 14.602 1.836 -4.309 1.00 92.12 216 SER A CA 1
ATOM 1761 C C . SER A 1 216 ? 14.781 2.991 -3.317 1.00 92.12 216 SER A C 1
ATOM 1763 O O . SER A 1 216 ? 14.057 3.107 -2.328 1.00 92.12 216 SER A O 1
ATOM 1765 N N . ASN A 1 217 ? 15.707 3.906 -3.614 1.00 90.44 217 ASN A N 1
ATOM 1766 C CA . ASN A 1 217 ? 16.001 5.061 -2.772 1.00 90.44 217 ASN A CA 1
ATOM 1767 C C . ASN A 1 217 ? 14.824 6.036 -2.684 1.00 90.44 217 ASN A C 1
ATOM 1769 O O . ASN A 1 217 ? 14.643 6.665 -1.639 1.00 90.44 217 ASN A O 1
ATOM 1773 N N . TYR A 1 218 ? 14.040 6.192 -3.754 1.00 89.94 218 TYR A N 1
ATOM 1774 C CA . TYR A 1 218 ? 12.832 7.014 -3.738 1.00 89.94 218 TYR A CA 1
ATOM 1775 C C . TYR A 1 218 ? 11.841 6.484 -2.700 1.00 89.94 218 TYR A C 1
ATOM 1777 O O . TYR A 1 218 ? 11.400 7.231 -1.822 1.00 89.94 218 TYR A O 1
ATOM 1785 N N . VAL A 1 219 ? 11.572 5.179 -2.746 1.00 84.44 219 VAL A N 1
ATOM 1786 C CA . VAL A 1 219 ? 10.650 4.505 -1.830 1.00 84.44 219 VAL A CA 1
ATOM 1787 C C . VAL A 1 219 ? 11.134 4.607 -0.390 1.00 84.44 219 VAL A C 1
ATOM 1789 O O . VAL A 1 219 ? 10.399 5.081 0.478 1.00 84.44 219 VAL A O 1
ATOM 1792 N N . GLU A 1 220 ? 12.396 4.268 -0.129 1.00 84.62 220 GLU A N 1
ATOM 1793 C CA . GLU A 1 220 ? 12.944 4.356 1.224 1.00 84.62 220 GLU A CA 1
ATOM 1794 C C . GLU A 1 220 ? 12.899 5.782 1.782 1.00 84.62 220 GLU A C 1
ATOM 1796 O O . GLU A 1 220 ? 12.513 5.984 2.936 1.00 84.62 220 GLU A O 1
ATOM 1801 N N . LYS A 1 221 ? 13.241 6.793 0.973 1.00 84.50 221 LYS A N 1
ATOM 1802 C CA . LYS A 1 221 ? 13.141 8.203 1.380 1.00 84.50 221 LYS A CA 1
ATOM 1803 C C . LYS A 1 221 ? 11.692 8.616 1.630 1.00 84.50 221 LYS A C 1
ATOM 1805 O O . LYS A 1 221 ? 11.460 9.438 2.518 1.00 84.50 221 LYS A O 1
ATOM 1810 N N . SER A 1 222 ? 10.734 8.061 0.888 1.00 78.81 222 SER A N 1
ATOM 1811 C CA . SER A 1 222 ? 9.316 8.392 1.031 1.00 78.81 222 SER A CA 1
ATOM 1812 C C . SER A 1 222 ? 8.737 7.957 2.385 1.00 78.81 222 SER A C 1
ATOM 1814 O O . SER A 1 222 ? 7.892 8.675 2.923 1.00 78.81 222 SER A O 1
ATOM 1816 N N . PHE A 1 223 ? 9.227 6.857 2.974 1.00 74.38 223 PHE A N 1
ATOM 1817 C CA . PHE A 1 223 ? 8.784 6.378 4.294 1.00 74.38 223 PHE A CA 1
ATOM 1818 C C . PHE A 1 223 ? 9.679 6.838 5.446 1.00 74.38 223 PHE A C 1
ATOM 1820 O O . PHE A 1 223 ? 9.187 7.034 6.552 1.00 74.38 223 PHE A O 1
ATOM 1827 N N . LYS A 1 224 ? 10.988 7.024 5.222 1.00 70.25 224 LYS A N 1
ATOM 1828 C CA . LYS A 1 224 ? 11.944 7.413 6.279 1.00 70.25 224 LYS A CA 1
ATOM 1829 C C . LYS A 1 224 ? 11.928 8.912 6.599 1.00 70.25 224 LYS A C 1
ATOM 1831 O O . LYS A 1 224 ? 12.364 9.298 7.683 1.00 70.25 224 LYS A O 1
ATOM 1836 N N . LYS A 1 225 ? 11.455 9.778 5.693 1.00 55.94 225 LYS A N 1
ATOM 1837 C CA . LYS A 1 225 ? 11.354 11.217 5.982 1.00 55.94 225 LYS A CA 1
ATOM 1838 C C . LYS A 1 225 ? 10.214 11.493 6.971 1.00 55.94 225 LYS A C 1
ATOM 1840 O O . LYS A 1 225 ? 9.054 11.284 6.648 1.00 55.94 225 LYS A O 1
ATOM 1845 N N . GLN A 1 226 ? 10.604 12.051 8.122 1.00 48.16 226 GLN A N 1
ATOM 1846 C CA . GLN A 1 226 ? 9.781 12.593 9.212 1.00 48.16 226 GLN A CA 1
ATOM 1847 C C . GLN A 1 226 ? 9.011 11.544 10.031 1.00 48.16 226 GLN A C 1
ATOM 1849 O O . GLN A 1 226 ? 7.906 11.148 9.683 1.00 48.16 226 GLN A O 1
ATOM 1854 N N . HIS A 1 227 ? 9.562 11.200 11.203 1.00 47.28 227 HIS A N 1
ATOM 1855 C CA . HIS A 1 227 ? 8.918 10.397 12.257 1.00 47.28 227 HIS A CA 1
ATOM 1856 C C . HIS A 1 227 ? 7.515 10.893 12.674 1.00 47.28 227 HIS A C 1
ATOM 1858 O O . HIS A 1 227 ? 6.764 10.129 13.266 1.00 47.28 227 HIS A O 1
ATOM 1864 N N . PHE A 1 228 ? 7.153 12.138 12.342 1.00 41.47 228 PHE A N 1
ATOM 1865 C CA . PHE A 1 228 ? 5.866 12.756 12.673 1.00 41.47 228 PHE A CA 1
ATOM 1866 C C . PHE A 1 228 ? 4.912 12.948 11.477 1.00 41.47 228 PHE A C 1
ATOM 1868 O O . PHE A 1 228 ? 3.760 13.306 11.692 1.00 41.47 228 PHE A O 1
ATOM 1875 N N . SER A 1 229 ? 5.347 12.681 10.236 1.00 53.41 229 SER A N 1
ATOM 1876 C CA . SER A 1 229 ? 4.561 12.965 9.014 1.00 53.41 229 SER A CA 1
ATOM 1877 C C . SER A 1 229 ? 4.430 11.753 8.089 1.00 53.41 229 SER A C 1
ATOM 1879 O O . SER A 1 229 ? 4.300 11.893 6.870 1.00 53.41 229 SER A O 1
ATOM 1881 N N . GLN A 1 230 ? 4.507 10.542 8.637 1.00 68.38 230 GLN A N 1
ATOM 1882 C CA . GLN A 1 230 ? 4.243 9.347 7.849 1.00 68.38 230 GLN A CA 1
ATOM 1883 C C . GLN A 1 230 ? 2.737 9.273 7.566 1.00 68.38 230 GLN A C 1
ATOM 1885 O O . GLN A 1 230 ? 1.908 9.206 8.469 1.00 68.38 230 GLN A O 1
ATOM 1890 N N . SER A 1 231 ? 2.381 9.363 6.285 1.00 83.81 231 SER A N 1
ATOM 1891 C CA . SER A 1 231 ? 0.996 9.205 5.851 1.00 83.81 231 SER A CA 1
ATOM 1892 C C . SER A 1 231 ? 0.609 7.725 5.920 1.00 83.81 231 SER A C 1
ATOM 1894 O O . SER A 1 231 ? 1.381 6.888 5.444 1.00 83.81 231 SER A O 1
ATOM 1896 N N . PRO A 1 232 ? -0.558 7.382 6.478 1.00 91.38 232 PRO A N 1
ATOM 1897 C CA . PRO A 1 232 ? -1.061 6.019 6.427 1.00 91.38 232 PRO A CA 1
ATOM 1898 C C . PRO A 1 232 ? -1.523 5.637 5.022 1.00 91.38 232 PRO A C 1
ATOM 1900 O O . PRO A 1 232 ? -1.700 6.498 4.155 1.00 91.38 232 PRO A O 1
ATOM 1903 N N . ILE A 1 233 ? -1.739 4.341 4.819 1.00 93.75 233 ILE A N 1
ATOM 1904 C CA . ILE A 1 233 ? -2.501 3.839 3.678 1.00 93.75 233 ILE A CA 1
ATOM 1905 C C . ILE A 1 233 ? -3.978 3.884 4.079 1.00 93.75 233 ILE A C 1
ATOM 1907 O O . ILE A 1 233 ? -4.380 3.277 5.073 1.00 93.75 233 ILE A O 1
ATOM 1911 N N . ILE A 1 234 ? -4.771 4.659 3.341 1.00 94.50 234 ILE A N 1
ATOM 1912 C CA . ILE A 1 234 ? -6.175 4.923 3.666 1.00 94.50 234 ILE A CA 1
ATOM 1913 C C . ILE A 1 234 ? -7.065 4.096 2.733 1.00 94.50 234 ILE A C 1
ATOM 1915 O O . ILE A 1 234 ? -7.033 4.349 1.527 1.00 94.50 234 ILE A O 1
ATOM 1919 N N . PRO A 1 235 ? -7.857 3.145 3.258 1.00 95.44 235 PRO A N 1
ATOM 1920 C CA . PRO A 1 235 ? -8.868 2.433 2.485 1.00 95.44 235 PRO A CA 1
ATOM 1921 C C . PRO A 1 235 ? -10.123 3.293 2.295 1.00 95.44 235 PRO A C 1
ATOM 1923 O O . PRO A 1 235 ? -10.517 4.053 3.185 1.00 95.44 235 PRO A O 1
ATOM 1926 N N . LEU A 1 236 ? -10.786 3.128 1.157 1.00 95.00 236 LEU A N 1
ATOM 1927 C CA . LEU A 1 236 ? -12.078 3.723 0.845 1.00 95.00 236 LEU A CA 1
ATOM 1928 C C . LEU A 1 236 ? -12.895 2.743 0.003 1.00 95.00 236 LEU A C 1
ATOM 1930 O O . LEU A 1 236 ? -12.457 2.329 -1.067 1.00 95.00 236 LEU A O 1
ATOM 1934 N N . CYS A 1 237 ? -14.086 2.388 0.477 1.00 94.62 237 CYS A N 1
ATOM 1935 C CA . CYS A 1 237 ? -15.035 1.603 -0.304 1.00 94.62 237 CYS A CA 1
ATOM 1936 C C . CYS A 1 237 ? -15.796 2.551 -1.235 1.00 94.62 237 CYS A C 1
ATOM 1938 O O . CYS A 1 237 ? -16.381 3.531 -0.766 1.00 94.62 237 CYS A O 1
ATOM 1940 N N . VAL A 1 238 ? -15.764 2.296 -2.539 1.00 95.38 238 VAL A N 1
ATOM 1941 C CA . VAL A 1 238 ? -16.441 3.117 -3.552 1.00 95.38 238 VAL A CA 1
ATOM 1942 C C . VAL A 1 238 ? -17.269 2.237 -4.476 1.00 95.38 238 VAL A C 1
ATOM 1944 O O . VAL A 1 238 ? -16.949 1.068 -4.675 1.00 95.38 238 VAL A O 1
ATOM 1947 N N . SER A 1 239 ? -18.307 2.809 -5.085 1.00 95.75 239 SER A N 1
ATOM 1948 C CA . SER A 1 239 ? -19.066 2.097 -6.110 1.00 95.75 239 SER A CA 1
ATOM 1949 C C . SER A 1 239 ? -18.212 1.858 -7.355 1.00 95.75 239 SER A C 1
ATOM 1951 O O . SER A 1 239 ? -17.321 2.647 -7.688 1.00 95.75 239 SER A O 1
ATOM 1953 N N . LYS A 1 240 ? -18.537 0.807 -8.105 1.00 94.12 240 LYS A N 1
ATOM 1954 C CA . LYS A 1 240 ? -17.890 0.472 -9.378 1.00 94.12 240 LYS A CA 1
ATOM 1955 C C . LYS A 1 240 ? -17.896 1.645 -10.366 1.00 94.12 240 LYS A C 1
ATOM 1957 O O . LYS A 1 240 ? -16.887 1.912 -11.011 1.00 94.12 240 LYS A O 1
ATOM 1962 N N . ALA A 1 241 ? -18.996 2.399 -10.436 1.00 94.69 241 ALA A N 1
ATOM 1963 C CA . ALA A 1 241 ? -19.098 3.598 -11.272 1.00 94.69 241 ALA A CA 1
ATOM 1964 C C . ALA A 1 241 ? -18.077 4.677 -10.866 1.00 94.69 241 ALA A C 1
ATOM 1966 O O . ALA A 1 241 ? -17.375 5.218 -11.719 1.00 94.69 241 ALA A O 1
ATOM 1967 N N . MET A 1 242 ? -17.930 4.933 -9.562 1.00 95.12 242 MET A N 1
ATOM 1968 C CA . MET A 1 242 ? -16.929 5.873 -9.056 1.00 95.12 242 MET A CA 1
ATOM 1969 C C . MET A 1 242 ? -15.501 5.365 -9.304 1.00 95.12 242 MET A C 1
ATOM 1971 O O . MET A 1 242 ? -14.618 6.144 -9.659 1.00 95.12 242 MET A O 1
ATOM 1975 N N . ALA A 1 243 ? -15.263 4.055 -9.182 1.00 94.81 243 ALA A N 1
ATOM 1976 C CA . ALA A 1 243 ? -13.973 3.454 -9.517 1.00 94.81 243 ALA A CA 1
ATOM 1977 C C . ALA A 1 243 ? -13.609 3.670 -10.999 1.00 94.81 243 ALA A C 1
ATOM 1979 O O . ALA A 1 243 ? -12.471 4.038 -11.297 1.00 94.81 243 ALA A O 1
ATOM 1980 N N . PHE A 1 244 ? -14.565 3.534 -11.925 1.00 95.12 244 PHE A N 1
ATOM 1981 C CA . PHE A 1 244 ? -14.347 3.857 -13.341 1.00 95.12 244 PHE A CA 1
ATOM 1982 C C . PHE A 1 244 ? -13.964 5.324 -13.562 1.00 95.12 244 PHE A C 1
ATOM 1984 O O . PHE A 1 244 ? -13.072 5.604 -14.363 1.00 95.12 244 PHE A O 1
ATOM 1991 N N . GLU A 1 245 ? -14.582 6.265 -12.845 1.00 95.31 245 GLU A N 1
ATOM 1992 C CA . GLU A 1 245 ? -14.218 7.684 -12.937 1.00 95.31 245 GLU A CA 1
ATOM 1993 C C . GLU A 1 245 ? -12.810 7.963 -12.397 1.00 95.31 245 GLU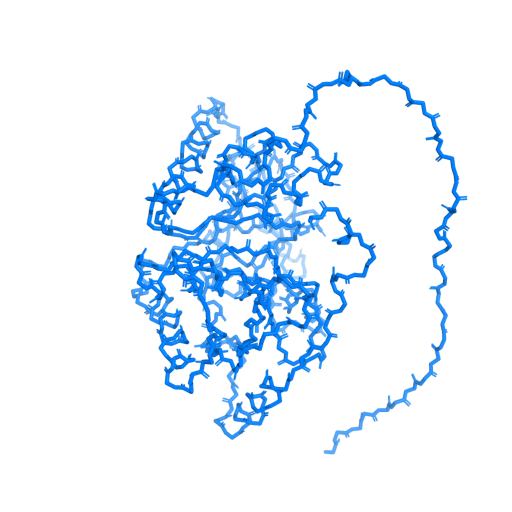 A C 1
ATOM 1995 O O . GLU A 1 245 ? -12.049 8.725 -13.008 1.00 95.31 245 GLU A O 1
ATOM 2000 N N . ILE A 1 246 ? -12.440 7.321 -11.283 1.00 95.06 246 ILE A N 1
ATOM 2001 C CA . ILE A 1 246 ? -11.098 7.421 -10.696 1.00 95.06 246 ILE A CA 1
ATOM 2002 C C . ILE A 1 246 ? -10.055 6.914 -11.697 1.00 95.06 246 ILE A C 1
ATOM 2004 O O . ILE A 1 246 ? -9.086 7.619 -11.979 1.00 95.06 246 ILE A O 1
ATOM 2008 N N . PHE A 1 247 ? -10.262 5.730 -12.276 1.00 94.19 247 PHE A N 1
ATOM 2009 C CA . PHE A 1 247 ? -9.276 5.058 -13.130 1.00 94.19 247 PHE A CA 1
ATOM 2010 C C . PHE A 1 247 ? -9.470 5.281 -14.634 1.00 94.19 247 PHE A C 1
ATOM 2012 O O . PHE A 1 247 ? -8.840 4.588 -15.428 1.00 94.19 247 PHE A O 1
ATOM 2019 N N . LYS A 1 248 ? -10.265 6.279 -15.041 1.00 92.00 248 LYS A N 1
ATOM 2020 C CA . LYS A 1 248 ? -10.637 6.553 -16.442 1.00 92.00 248 LYS A CA 1
ATOM 2021 C C . LYS A 1 248 ? -9.465 6.565 -17.432 1.00 92.00 248 LYS A C 1
ATOM 2023 O O . LYS A 1 248 ? -9.622 6.138 -18.569 1.00 92.00 248 LYS A O 1
ATOM 2028 N N . TYR A 1 249 ? -8.304 7.065 -17.012 1.00 88.81 249 TYR A N 1
ATOM 2029 C CA . TYR A 1 249 ? -7.121 7.191 -17.871 1.00 88.81 249 TYR A CA 1
ATOM 2030 C C . TYR A 1 249 ? -6.284 5.910 -17.983 1.00 88.81 249 TYR A C 1
ATOM 2032 O O . TYR A 1 249 ? -5.360 5.864 -18.785 1.00 88.81 249 TYR A O 1
ATOM 2040 N N . ASN A 1 250 ? -6.575 4.874 -17.192 1.00 89.81 250 ASN A N 1
ATOM 2041 C CA . ASN A 1 250 ? -5.807 3.634 -17.175 1.00 89.81 250 ASN A CA 1
ATOM 2042 C C . ASN A 1 250 ? -6.618 2.478 -17.786 1.00 89.81 250 ASN A C 1
ATOM 2044 O O . ASN A 1 250 ? -7.554 1.954 -17.174 1.00 89.81 250 ASN A O 1
ATOM 2048 N N . ARG A 1 251 ? -6.214 2.040 -18.983 1.00 89.12 251 ARG A N 1
ATOM 2049 C CA . ARG A 1 251 ? -6.863 0.943 -19.726 1.00 89.12 251 ARG A CA 1
ATOM 2050 C C . ARG A 1 251 ? -6.834 -0.406 -19.003 1.00 89.12 251 ARG A C 1
ATOM 2052 O O . ARG A 1 251 ? -7.808 -1.148 -19.049 1.00 89.12 251 ARG A O 1
ATOM 2059 N N . PHE A 1 252 ? -5.752 -0.724 -18.293 1.00 89.19 252 PHE A N 1
ATOM 2060 C CA . PHE A 1 252 ? -5.648 -1.999 -17.581 1.00 89.19 252 PHE A CA 1
ATOM 2061 C C . PHE A 1 252 ? -6.604 -2.034 -16.394 1.00 89.19 252 PHE A C 1
ATOM 2063 O O . PHE A 1 252 ? -7.318 -3.010 -16.187 1.00 89.19 252 PHE A O 1
ATOM 2070 N N . LYS A 1 253 ? -6.653 -0.938 -15.635 1.00 90.75 253 LYS A N 1
ATOM 2071 C CA . LYS A 1 253 ? -7.515 -0.814 -14.457 1.00 90.75 253 LYS A CA 1
ATOM 2072 C C . LYS A 1 253 ? -8.991 -0.804 -14.844 1.00 90.75 253 LYS A C 1
ATOM 2074 O O . LYS A 1 253 ? -9.773 -1.501 -14.213 1.00 90.75 253 LYS A O 1
ATOM 2079 N N . THR A 1 254 ? -9.363 -0.087 -15.901 1.00 90.75 254 THR A N 1
ATOM 2080 C CA . THR A 1 254 ? -10.743 -0.088 -16.419 1.00 90.75 254 THR A CA 1
ATOM 2081 C C . THR A 1 254 ? -11.170 -1.459 -16.939 1.00 90.75 254 THR A C 1
ATOM 2083 O O . THR A 1 254 ? -12.291 -1.877 -16.661 1.00 90.75 254 THR A O 1
ATOM 2086 N N . HIS A 1 255 ? -10.279 -2.199 -17.603 1.00 89.81 255 HIS A N 1
ATOM 2087 C CA . HIS A 1 255 ? -10.558 -3.572 -18.026 1.00 89.81 255 HIS A CA 1
ATOM 2088 C C . HIS A 1 255 ? -10.746 -4.531 -16.839 1.00 89.81 255 HIS A C 1
ATOM 2090 O O . HIS A 1 255 ? -11.699 -5.304 -16.809 1.00 89.81 255 HIS A O 1
ATOM 2096 N N . ILE A 1 256 ? -9.885 -4.454 -15.818 1.00 89.19 256 ILE A N 1
ATOM 2097 C CA . ILE A 1 256 ? -10.049 -5.258 -14.595 1.00 89.19 256 ILE A CA 1
ATOM 2098 C C . ILE A 1 256 ? -11.370 -4.908 -13.896 1.00 89.19 256 ILE A C 1
ATOM 2100 O O . ILE A 1 256 ? -12.098 -5.792 -13.461 1.00 89.19 256 ILE A O 1
ATOM 2104 N N . LEU A 1 257 ? -11.728 -3.624 -13.832 1.00 90.44 257 LEU A N 1
ATOM 2105 C CA . LEU A 1 257 ? -13.010 -3.210 -13.269 1.00 90.44 257 LEU A CA 1
ATOM 2106 C C . LEU A 1 257 ? -14.187 -3.756 -14.083 1.00 90.44 257 LEU A C 1
ATOM 2108 O O . LEU A 1 257 ? -15.189 -4.149 -13.497 1.00 90.44 257 LEU A O 1
ATOM 2112 N N . SER A 1 258 ? -14.104 -3.828 -15.415 1.00 90.31 258 SER A N 1
ATOM 2113 C CA . SER A 1 258 ? -15.207 -4.369 -16.217 1.00 90.31 258 SER A CA 1
ATOM 2114 C C . SER A 1 258 ? -15.431 -5.864 -15.997 1.00 90.31 258 SER A C 1
ATOM 2116 O O . SER A 1 258 ? -16.578 -6.296 -16.069 1.00 90.31 258 SER A O 1
ATOM 2118 N N . THR A 1 259 ? -14.377 -6.628 -15.691 1.00 88.88 259 THR A N 1
ATOM 2119 C CA . THR A 1 259 ? -14.459 -8.080 -15.449 1.00 88.88 259 THR A CA 1
ATOM 2120 C C . THR A 1 259 ? -14.835 -8.451 -14.014 1.00 88.88 259 THR A C 1
ATOM 2122 O O . THR A 1 259 ? -15.224 -9.588 -13.772 1.00 88.88 259 THR A O 1
ATOM 2125 N N . MET A 1 260 ? -14.744 -7.520 -13.062 1.00 87.25 260 MET A N 1
ATOM 2126 C CA . MET A 1 260 ? -15.179 -7.742 -11.681 1.00 87.25 260 MET A CA 1
ATOM 2127 C C . MET A 1 260 ? -16.707 -7.798 -11.569 1.00 87.25 260 MET A C 1
ATOM 2129 O O . MET A 1 260 ? -17.393 -6.891 -12.037 1.00 87.25 260 MET A O 1
ATOM 2133 N N . ASP A 1 261 ? -17.240 -8.809 -10.885 1.00 86.50 261 ASP A N 1
ATOM 2134 C CA . ASP A 1 261 ? -18.683 -8.929 -10.626 1.00 86.50 261 ASP A CA 1
ATOM 2135 C C . ASP A 1 261 ? -19.162 -8.019 -9.481 1.00 86.50 261 ASP A C 1
ATOM 2137 O O . ASP A 1 261 ? -20.332 -7.634 -9.432 1.00 86.50 261 ASP A O 1
ATOM 2141 N N . ASP A 1 262 ? -18.259 -7.645 -8.572 1.00 85.88 262 ASP A N 1
ATOM 2142 C CA . ASP A 1 262 ? -18.589 -6.857 -7.388 1.00 85.88 262 ASP A CA 1
ATOM 2143 C C . ASP A 1 262 ? -18.990 -5.415 -7.743 1.00 85.88 262 ASP A C 1
ATOM 2145 O O . ASP A 1 262 ? -18.354 -4.726 -8.546 1.00 85.88 262 ASP A O 1
ATOM 2149 N N . ASN A 1 263 ? -20.061 -4.935 -7.103 1.00 89.44 263 ASN A N 1
ATOM 2150 C CA . ASN A 1 263 ? -20.544 -3.560 -7.268 1.00 89.44 263 ASN A CA 1
ATOM 2151 C C . ASN A 1 263 ? -19.732 -2.536 -6.464 1.00 89.44 263 ASN A C 1
ATOM 2153 O O . ASN A 1 263 ? -19.764 -1.348 -6.795 1.00 89.44 263 ASN A O 1
ATOM 2157 N N . ASP A 1 264 ? -19.014 -2.993 -5.440 1.00 91.94 264 ASP A N 1
ATOM 2158 C CA . ASP A 1 264 ? -18.207 -2.168 -4.550 1.00 91.94 264 ASP A CA 1
ATOM 2159 C C . ASP A 1 264 ? -16.735 -2.560 -4.668 1.00 91.94 264 ASP A C 1
ATOM 2161 O O . ASP A 1 264 ? -16.382 -3.737 -4.677 1.00 91.94 264 ASP A O 1
ATOM 2165 N N . VAL A 1 265 ? -15.866 -1.556 -4.741 1.00 93.75 265 VAL A N 1
ATOM 2166 C CA . VAL A 1 265 ? -14.423 -1.723 -4.918 1.00 93.75 265 VAL A CA 1
ATOM 2167 C C . VAL A 1 265 ? -13.700 -1.006 -3.788 1.00 93.75 265 VAL A C 1
ATOM 2169 O O . VAL A 1 265 ? -14.003 0.147 -3.468 1.00 93.75 265 VAL A O 1
ATOM 2172 N N . THR A 1 266 ? -12.707 -1.669 -3.193 1.00 94.44 266 THR A N 1
ATOM 2173 C CA . THR A 1 266 ? -11.855 -1.035 -2.182 1.00 94.44 266 THR A CA 1
ATOM 2174 C C . THR A 1 266 ? -10.662 -0.359 -2.848 1.00 94.44 266 THR A C 1
ATOM 2176 O O . THR A 1 266 ? -9.798 -0.997 -3.455 1.00 94.44 266 THR A O 1
ATOM 2179 N N . VAL A 1 267 ? -10.616 0.963 -2.721 1.00 95.81 267 VAL A N 1
ATOM 2180 C CA . VAL A 1 267 ? -9.551 1.819 -3.236 1.00 95.81 267 VAL A CA 1
ATOM 2181 C C . VAL A 1 267 ? -8.666 2.267 -2.081 1.00 95.81 267 VAL A C 1
ATOM 2183 O O . VAL A 1 267 ? -9.150 2.709 -1.043 1.00 95.81 267 VAL A O 1
ATOM 2186 N N . TYR A 1 268 ? -7.356 2.194 -2.272 1.00 96.19 268 TYR A N 1
ATOM 2187 C CA . TYR A 1 268 ? -6.356 2.591 -1.295 1.00 96.19 268 TYR A CA 1
ATOM 2188 C C . TYR A 1 268 ? -5.632 3.848 -1.758 1.00 96.19 268 TYR A C 1
ATOM 2190 O O . TYR A 1 268 ? -5.217 3.957 -2.912 1.00 96.19 268 TYR A O 1
ATOM 2198 N N . SER A 1 269 ? -5.442 4.790 -0.839 1.00 95.00 269 SER A N 1
ATOM 2199 C CA . SER A 1 269 ? -4.675 6.007 -1.079 1.00 95.00 269 SER A CA 1
ATOM 2200 C C . SER A 1 269 ? -3.452 6.078 -0.181 1.00 95.00 269 SER A C 1
ATOM 2202 O O . SER A 1 269 ? -3.526 5.869 1.031 1.00 95.00 269 SER A O 1
ATOM 2204 N N . TYR A 1 270 ? -2.321 6.420 -0.787 1.00 92.88 270 TYR A N 1
ATOM 2205 C CA . TYR A 1 270 ? -1.087 6.766 -0.105 1.00 92.88 270 TYR A CA 1
ATOM 2206 C C . TYR A 1 270 ? -0.488 8.021 -0.738 1.00 92.88 270 TYR A C 1
ATOM 2208 O O . TYR A 1 270 ? 0.013 8.005 -1.865 1.00 92.88 270 TYR A O 1
ATOM 2216 N N . LYS A 1 271 ? -0.523 9.130 0.010 1.00 90.69 271 LYS A N 1
ATOM 2217 C CA . LYS A 1 271 ? -0.094 10.464 -0.446 1.00 90.69 271 LYS A CA 1
ATOM 2218 C C . LYS A 1 271 ? -0.807 10.886 -1.743 1.00 90.69 271 LYS A C 1
ATOM 2220 O O . LYS A 1 271 ? -1.964 11.284 -1.694 1.00 90.69 271 LYS A O 1
ATOM 2225 N N . ASN A 1 272 ? -0.107 10.802 -2.875 1.00 89.44 272 ASN A N 1
ATOM 2226 C CA . ASN A 1 272 ? -0.581 11.190 -4.209 1.00 89.44 272 ASN A CA 1
ATOM 2227 C C . ASN A 1 272 ? -0.715 9.971 -5.139 1.00 89.44 272 ASN A C 1
ATOM 2229 O O . ASN A 1 272 ? -0.592 10.091 -6.357 1.00 89.44 272 ASN A O 1
ATOM 2233 N N . HIS A 1 273 ? -0.846 8.778 -4.565 1.00 93.31 273 HIS A N 1
ATOM 2234 C CA . HIS A 1 273 ? -1.028 7.537 -5.297 1.00 93.31 273 HIS A CA 1
ATOM 2235 C C . HIS A 1 273 ? -2.293 6.846 -4.813 1.00 93.31 273 HIS A C 1
ATOM 2237 O O . HIS A 1 273 ? -2.514 6.717 -3.610 1.00 93.31 273 HIS A O 1
ATOM 2243 N N . VAL A 1 274 ? -3.108 6.434 -5.775 1.00 95.31 274 VAL A N 1
ATOM 2244 C CA . VAL A 1 274 ? -4.389 5.777 -5.566 1.00 95.31 274 VAL A CA 1
ATOM 2245 C C . VAL A 1 274 ? -4.402 4.538 -6.448 1.00 95.31 274 VAL A C 1
ATOM 2247 O O . VAL A 1 274 ? -4.124 4.639 -7.644 1.00 95.31 274 VAL A O 1
ATOM 2250 N N . ASP A 1 275 ? -4.706 3.390 -5.860 1.00 94.75 275 ASP A N 1
ATOM 2251 C CA . ASP A 1 275 ? -4.857 2.120 -6.569 1.00 94.75 275 ASP A CA 1
ATOM 2252 C C . ASP A 1 275 ? -5.894 1.252 -5.846 1.00 94.75 275 ASP A C 1
ATOM 2254 O O . ASP A 1 275 ? -6.129 1.444 -4.653 1.00 94.75 275 ASP A O 1
ATOM 2258 N N . PHE A 1 276 ? -6.534 0.319 -6.544 1.00 92.75 276 PHE A N 1
ATOM 2259 C CA . PHE A 1 276 ? -7.487 -0.609 -5.930 1.00 92.75 276 PHE A CA 1
ATOM 2260 C C . PHE A 1 276 ? -6.858 -1.977 -5.676 1.00 92.75 276 PHE A C 1
ATOM 2262 O O . PHE A 1 276 ? -5.910 -2.389 -6.351 1.00 92.75 276 PHE A O 1
ATOM 2269 N N . CYS A 1 277 ? -7.375 -2.671 -4.667 1.00 87.69 277 CYS A N 1
ATOM 2270 C CA . CYS A 1 277 ? -6.915 -3.997 -4.285 1.00 87.69 277 CYS A CA 1
ATOM 2271 C C . CYS A 1 277 ? -8.053 -4.766 -3.609 1.00 87.69 277 CYS A C 1
ATOM 2273 O O . CYS A 1 277 ? -8.753 -4.214 -2.766 1.00 87.69 277 CYS A O 1
ATOM 2275 N N . ASP A 1 278 ? -8.182 -6.051 -3.933 1.00 82.94 278 ASP A N 1
ATOM 2276 C CA . ASP A 1 278 ? -9.220 -6.924 -3.358 1.00 82.94 278 ASP A CA 1
ATOM 2277 C C . ASP A 1 278 ? -8.855 -7.427 -1.952 1.00 82.94 278 ASP A C 1
ATOM 2279 O O . ASP A 1 278 ? -9.679 -7.984 -1.233 1.00 82.94 278 ASP A O 1
ATOM 2283 N N . ALA A 1 279 ? -7.588 -7.270 -1.563 1.00 85.56 279 ALA A N 1
ATOM 2284 C CA . ALA A 1 279 ? -7.054 -7.715 -0.284 1.00 85.56 279 ALA A CA 1
ATOM 2285 C C . ALA A 1 279 ? -6.678 -6.519 0.601 1.00 85.56 279 ALA A C 1
ATOM 2287 O O . ALA A 1 279 ? -6.188 -5.514 0.073 1.00 85.56 279 ALA A O 1
ATOM 2288 N N . PRO A 1 280 ? -6.816 -6.649 1.933 1.00 91.12 280 PRO A N 1
ATOM 2289 C CA . PRO A 1 280 ? -6.446 -5.591 2.855 1.00 91.12 280 PRO A CA 1
ATOM 2290 C C . PRO A 1 280 ? -4.948 -5.297 2.804 1.00 91.12 280 PRO A C 1
ATOM 2292 O O . PRO A 1 280 ? -4.123 -6.177 2.521 1.00 91.12 280 PRO A O 1
ATOM 2295 N N . LEU A 1 281 ? -4.601 -4.048 3.101 1.00 93.00 281 LEU A N 1
ATOM 2296 C CA . LEU A 1 281 ? -3.227 -3.562 3.102 1.00 93.00 281 LEU A CA 1
ATOM 2297 C C . LEU A 1 281 ? -2.782 -3.220 4.527 1.00 93.00 281 LEU A C 1
ATOM 2299 O O . LEU A 1 281 ? -3.575 -3.036 5.449 1.00 93.00 281 LEU A O 1
ATOM 2303 N N . MET A 1 282 ? -1.471 -3.138 4.719 1.00 92.56 282 MET A N 1
ATOM 2304 C CA . MET A 1 282 ? -0.894 -2.711 5.984 1.00 92.56 282 MET A CA 1
ATOM 2305 C C . MET A 1 282 ? -1.278 -1.258 6.263 1.00 92.56 282 MET A C 1
ATOM 2307 O O . MET A 1 282 ? -1.237 -0.412 5.370 1.00 92.56 282 MET A O 1
ATOM 2311 N N . GLY A 1 283 ? -1.592 -0.945 7.518 1.00 87.38 283 GLY A N 1
ATOM 2312 C CA . GLY A 1 283 ? -2.027 0.406 7.873 1.00 87.38 283 GLY A CA 1
ATOM 2313 C C . GLY A 1 283 ? -0.970 1.481 7.607 1.00 87.38 283 GLY A C 1
ATOM 2314 O O . GLY A 1 283 ? -1.292 2.581 7.154 1.00 87.38 283 GLY A O 1
ATOM 2315 N N . HIS A 1 284 ? 0.298 1.188 7.904 1.00 88.06 284 HIS A N 1
ATOM 2316 C CA . HIS A 1 284 ? 1.326 2.218 7.946 1.00 88.06 284 HIS A CA 1
ATOM 2317 C C . HIS A 1 284 ? 2.674 1.739 7.396 1.00 88.06 284 HIS A C 1
ATOM 2319 O O . HIS A 1 284 ? 3.194 0.735 7.872 1.00 88.06 284 HIS A O 1
ATOM 2325 N N . PRO A 1 285 ? 3.331 2.470 6.473 1.00 88.12 285 PRO A N 1
ATOM 2326 C CA . PRO A 1 285 ? 4.598 2.041 5.867 1.00 88.12 285 PRO A CA 1
ATOM 2327 C C . PRO A 1 285 ? 5.776 1.936 6.856 1.00 88.12 285 PRO A C 1
ATOM 2329 O O . PRO A 1 285 ? 6.826 1.411 6.500 1.00 88.12 285 PRO A O 1
ATOM 2332 N N . ASN A 1 286 ? 5.629 2.395 8.105 1.00 85.75 286 ASN A N 1
ATOM 2333 C CA . ASN A 1 286 ? 6.675 2.314 9.136 1.00 85.75 286 ASN A CA 1
ATOM 2334 C C . ASN A 1 286 ? 7.086 0.879 9.499 1.00 85.75 286 ASN A C 1
ATOM 2336 O O . ASN A 1 286 ? 8.182 0.671 10.026 1.00 85.75 286 ASN A O 1
ATOM 2340 N N . ASN A 1 287 ? 6.247 -0.123 9.210 1.00 86.19 287 ASN A N 1
ATOM 2341 C CA . ASN A 1 287 ? 6.644 -1.516 9.408 1.00 86.19 287 ASN A CA 1
ATOM 2342 C C . ASN A 1 287 ? 7.743 -1.952 8.425 1.00 86.19 287 ASN A C 1
ATOM 2344 O O . ASN A 1 287 ? 8.353 -2.992 8.657 1.00 86.19 287 ASN A O 1
ATOM 2348 N N . ILE A 1 288 ? 8.039 -1.181 7.372 1.00 90.00 288 ILE A N 1
ATOM 2349 C CA . ILE A 1 288 ? 9.107 -1.464 6.406 1.00 90.00 288 ILE A CA 1
ATOM 2350 C C . ILE A 1 288 ? 10.451 -0.930 6.927 1.00 90.00 288 ILE A C 1
ATOM 2352 O O . ILE A 1 288 ? 10.601 0.251 7.241 1.00 90.00 288 ILE A O 1
ATOM 2356 N N . TYR A 1 289 ? 11.460 -1.800 6.992 1.00 88.62 289 TYR A N 1
ATOM 2357 C CA . TYR A 1 289 ? 12.847 -1.424 7.293 1.00 88.62 289 TYR A CA 1
ATOM 2358 C C . TYR A 1 289 ? 13.624 -1.041 6.034 1.00 88.62 289 TYR A C 1
ATOM 2360 O O . TYR A 1 289 ? 14.251 0.021 5.959 1.00 88.62 289 TYR A O 1
ATOM 2368 N N . THR A 1 290 ? 13.571 -1.943 5.059 1.00 90.06 290 THR A N 1
ATOM 2369 C CA . THR A 1 290 ? 14.337 -1.900 3.818 1.00 90.06 290 THR A CA 1
ATOM 2370 C C . THR A 1 290 ? 13.394 -2.214 2.678 1.00 90.06 290 THR A C 1
ATOM 2372 O O . THR A 1 290 ? 12.564 -3.119 2.795 1.00 90.06 290 THR A O 1
ATOM 2375 N N . PHE A 1 291 ? 13.528 -1.475 1.586 1.00 93.06 291 PHE A N 1
ATOM 2376 C CA . PHE A 1 291 ? 12.766 -1.695 0.365 1.00 93.06 291 PHE A CA 1
ATOM 2377 C C . PHE A 1 291 ? 13.718 -1.595 -0.817 1.00 93.06 291 PHE A C 1
ATOM 2379 O O . PHE A 1 291 ? 14.317 -0.546 -1.051 1.00 93.06 291 PHE A O 1
ATOM 2386 N N . VAL A 1 292 ? 13.870 -2.690 -1.554 1.00 94.06 292 VAL A N 1
ATOM 2387 C CA . VAL A 1 292 ? 14.787 -2.763 -2.689 1.00 94.06 292 VAL A CA 1
ATOM 2388 C C . VAL A 1 292 ? 14.053 -3.315 -3.895 1.00 94.06 292 VAL A C 1
ATOM 2390 O O . VAL A 1 292 ? 13.441 -4.374 -3.823 1.00 94.06 292 VAL A O 1
ATOM 2393 N N . VAL A 1 293 ? 14.157 -2.599 -5.007 1.00 94.69 293 VAL A N 1
ATOM 2394 C CA . VAL A 1 293 ? 13.819 -3.100 -6.337 1.00 94.69 293 VAL A CA 1
ATOM 2395 C C . VAL A 1 293 ? 15.009 -3.915 -6.829 1.00 94.69 293 VAL A C 1
ATOM 2397 O O . VAL A 1 293 ? 16.124 -3.400 -6.926 1.00 94.69 293 VAL A O 1
ATOM 2400 N N . SER A 1 294 ? 14.781 -5.201 -7.067 1.00 92.75 294 SER A N 1
ATOM 2401 C CA . SER A 1 294 ? 15.826 -6.178 -7.378 1.00 92.75 294 SER A CA 1
ATOM 2402 C C . SER A 1 294 ? 16.022 -6.378 -8.875 1.00 92.75 294 SER A C 1
ATOM 2404 O O . SER A 1 294 ? 17.154 -6.589 -9.302 1.00 92.75 294 SER A O 1
ATOM 2406 N N . ALA A 1 295 ? 14.943 -6.333 -9.657 1.00 92.38 295 ALA A N 1
ATOM 2407 C CA . ALA A 1 295 ? 14.972 -6.489 -11.108 1.00 92.38 295 ALA A CA 1
ATOM 2408 C C . ALA A 1 295 ? 13.720 -5.867 -11.737 1.00 92.38 295 ALA A C 1
ATOM 2410 O O . ALA A 1 295 ? 12.673 -5.783 -11.092 1.00 92.38 295 ALA A O 1
ATOM 2411 N N . ILE A 1 296 ? 13.819 -5.452 -12.998 1.00 91.81 296 ILE A N 1
ATOM 2412 C CA . ILE A 1 296 ? 12.667 -5.113 -13.836 1.00 91.81 296 ILE A CA 1
ATOM 2413 C C . ILE A 1 296 ? 12.831 -5.883 -15.138 1.00 91.81 296 ILE A C 1
ATOM 2415 O O . ILE A 1 296 ? 13.786 -5.649 -15.876 1.00 91.81 296 ILE A O 1
ATOM 2419 N N . ASN A 1 297 ? 11.907 -6.801 -15.398 1.00 89.38 297 ASN A N 1
ATOM 2420 C CA . ASN A 1 297 ? 11.972 -7.713 -16.534 1.00 89.38 297 ASN A CA 1
ATOM 2421 C C . ASN A 1 297 ? 10.803 -7.437 -17.481 1.00 89.38 297 ASN A C 1
ATOM 2423 O O . ASN A 1 297 ? 9.669 -7.296 -17.026 1.00 89.38 297 ASN A O 1
ATOM 2427 N N . LYS A 1 298 ? 11.063 -7.352 -18.787 1.00 87.19 298 LYS A N 1
ATOM 2428 C CA . LYS A 1 298 ? 9.997 -7.267 -19.792 1.00 87.19 298 LYS A CA 1
ATOM 2429 C C . LYS A 1 298 ? 9.251 -8.604 -19.842 1.00 87.19 298 LYS A C 1
ATOM 2431 O O . LYS A 1 298 ? 9.877 -9.658 -19.778 1.00 87.19 298 LYS A O 1
ATOM 2436 N N . LEU A 1 299 ? 7.924 -8.553 -19.915 1.00 85.19 299 LEU A N 1
ATOM 2437 C CA . LEU A 1 299 ? 7.097 -9.736 -20.128 1.00 85.19 299 LEU A CA 1
ATOM 2438 C C . LEU A 1 299 ? 7.014 -10.035 -21.628 1.00 85.19 299 LEU A C 1
ATOM 2440 O O . LEU A 1 299 ? 6.781 -9.128 -22.427 1.00 85.19 299 LEU A O 1
ATOM 2444 N N . ASP A 1 300 ? 7.153 -11.309 -21.993 1.00 80.75 300 ASP A N 1
ATOM 2445 C CA . ASP A 1 300 ? 7.042 -11.785 -23.377 1.00 80.75 300 ASP A CA 1
ATOM 2446 C C . ASP A 1 300 ? 5.572 -11.845 -23.818 1.00 80.75 300 ASP A C 1
ATOM 2448 O O . ASP A 1 300 ? 4.986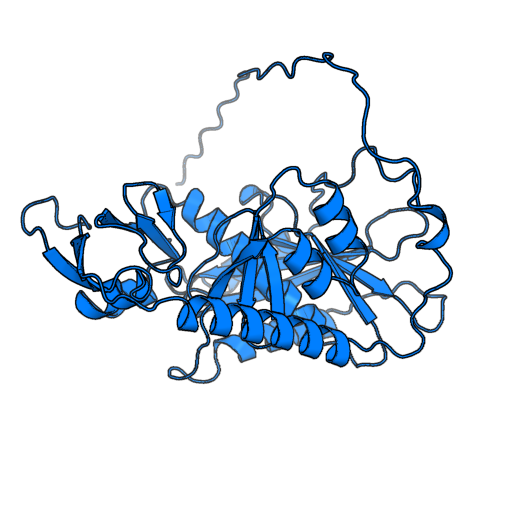 -12.914 -23.981 1.00 80.75 300 ASP A O 1
ATOM 2452 N N . ILE A 1 301 ? 4.947 -10.677 -23.963 1.00 78.38 301 ILE A N 1
ATOM 2453 C CA . ILE A 1 301 ? 3.578 -10.531 -24.461 1.00 78.38 301 ILE A CA 1
ATOM 2454 C C . ILE A 1 301 ? 3.651 -9.819 -25.821 1.00 78.38 301 ILE A C 1
ATOM 2456 O O . ILE A 1 301 ? 4.220 -8.724 -25.896 1.00 78.38 301 ILE A O 1
ATOM 2460 N N . PRO A 1 302 ? 3.111 -10.411 -26.905 1.00 71.25 302 PRO A N 1
ATOM 2461 C CA . PRO A 1 302 ? 3.202 -9.826 -28.239 1.00 71.25 302 PRO A CA 1
ATOM 2462 C C . PRO A 1 302 ? 2.550 -8.440 -28.267 1.00 71.25 302 PRO A C 1
ATOM 2464 O O . PRO A 1 302 ? 1.497 -8.229 -27.669 1.00 71.25 302 PRO A O 1
ATOM 2467 N N . ASN A 1 303 ? 3.201 -7.492 -28.948 1.00 66.19 303 ASN A N 1
ATOM 2468 C CA . ASN A 1 303 ? 2.744 -6.109 -29.144 1.00 66.19 303 ASN A CA 1
ATOM 2469 C C . ASN A 1 303 ? 2.444 -5.311 -27.858 1.00 66.19 303 ASN A C 1
ATOM 2471 O O . ASN A 1 303 ? 1.798 -4.266 -27.921 1.00 66.19 303 ASN A O 1
ATOM 2475 N N . LYS A 1 304 ? 2.922 -5.755 -26.685 1.00 73.56 304 LYS A N 1
ATOM 2476 C CA . LYS A 1 304 ? 2.725 -5.043 -25.413 1.00 73.56 304 LYS A CA 1
ATOM 2477 C C . LYS A 1 304 ? 4.058 -4.768 -24.720 1.00 73.56 304 LYS A C 1
ATOM 2479 O O . LYS A 1 304 ? 4.863 -5.664 -24.481 1.00 73.56 304 LYS A O 1
ATOM 2484 N N . HIS A 1 305 ? 4.275 -3.512 -24.335 1.00 82.88 305 HIS A N 1
ATOM 2485 C CA . HIS A 1 305 ? 5.449 -3.081 -23.570 1.00 82.88 305 HIS A CA 1
ATOM 2486 C C . HIS A 1 305 ? 5.181 -3.163 -22.063 1.00 82.88 305 HIS A C 1
ATOM 2488 O O . HIS A 1 305 ? 5.188 -2.150 -21.362 1.00 82.88 305 HIS A O 1
ATOM 2494 N N . ILE A 1 306 ? 4.914 -4.378 -21.573 1.00 87.12 306 ILE A N 1
ATOM 2495 C CA . ILE A 1 306 ? 4.653 -4.638 -20.152 1.00 87.12 306 ILE A CA 1
ATOM 2496 C C . ILE A 1 306 ? 5.937 -5.115 -19.475 1.00 87.12 306 ILE A C 1
ATOM 2498 O O . ILE A 1 306 ? 6.630 -6.008 -19.959 1.00 87.12 306 ILE A O 1
ATOM 2502 N N . TYR A 1 307 ? 6.223 -4.531 -18.321 1.00 89.81 307 TYR A N 1
ATOM 2503 C CA . TYR A 1 307 ? 7.371 -4.822 -17.483 1.00 89.81 307 TYR A CA 1
ATOM 2504 C C . TYR A 1 307 ? 6.899 -5.264 -16.100 1.00 89.81 307 TYR A C 1
ATOM 2506 O O . TYR A 1 307 ? 5.941 -4.727 -15.546 1.00 89.81 307 TYR A O 1
ATOM 2514 N N . ARG A 1 308 ? 7.610 -6.225 -15.519 1.00 91.19 308 ARG A N 1
ATOM 2515 C CA . ARG A 1 308 ? 7.420 -6.711 -14.156 1.00 91.19 308 ARG A CA 1
ATOM 2516 C C . ARG A 1 308 ? 8.547 -6.194 -13.280 1.00 91.19 308 ARG A C 1
ATOM 2518 O O . ARG A 1 308 ? 9.686 -6.649 -13.396 1.00 91.19 308 ARG A O 1
ATOM 2525 N N . ALA A 1 309 ? 8.227 -5.260 -12.390 1.00 92.69 309 ALA A N 1
ATOM 2526 C CA . ALA A 1 309 ? 9.131 -4.842 -11.328 1.00 92.69 309 ALA A CA 1
ATOM 2527 C C . ALA A 1 309 ? 9.094 -5.863 -10.192 1.00 92.69 309 ALA A C 1
ATOM 2529 O O . ALA A 1 309 ? 8.026 -6.161 -9.664 1.00 92.69 309 ALA A O 1
ATOM 2530 N N . GLN A 1 310 ? 10.257 -6.371 -9.799 1.00 92.94 310 GLN A N 1
ATOM 2531 C CA . GLN A 1 310 ? 10.428 -7.288 -8.678 1.00 92.94 310 GLN A CA 1
ATOM 2532 C C . GLN A 1 310 ? 11.169 -6.583 -7.548 1.00 92.94 310 GLN A C 1
ATOM 2534 O O . GLN A 1 310 ? 12.150 -5.868 -7.776 1.00 92.94 310 GLN A O 1
ATOM 2539 N N . GLY A 1 311 ? 10.725 -6.800 -6.317 1.00 93.12 311 GLY A N 1
ATOM 2540 C CA . GLY A 1 311 ? 11.347 -6.215 -5.142 1.00 93.12 311 GLY A CA 1
ATOM 2541 C C . GLY A 1 311 ? 11.389 -7.153 -3.948 1.00 93.12 311 GLY A C 1
ATOM 2542 O O . GLY A 1 311 ? 10.683 -8.159 -3.874 1.00 93.12 311 GLY A O 1
ATOM 2543 N N . ILE A 1 312 ? 12.239 -6.792 -2.995 1.00 94.12 312 ILE A N 1
ATOM 2544 C CA . ILE A 1 312 ? 12.343 -7.420 -1.685 1.00 94.12 312 ILE A CA 1
ATOM 2545 C C . ILE A 1 312 ? 12.233 -6.357 -0.598 1.00 94.12 312 ILE A C 1
ATOM 2547 O O . ILE A 1 312 ? 12.787 -5.259 -0.700 1.00 94.12 312 ILE A O 1
ATOM 2551 N N . SER A 1 313 ? 11.497 -6.687 0.459 1.00 92.69 313 SER A N 1
ATOM 2552 C CA . SER A 1 313 ? 11.341 -5.817 1.613 1.00 92.69 313 SER A CA 1
ATOM 2553 C C . SER A 1 313 ? 11.486 -6.605 2.900 1.00 92.69 313 SER A C 1
ATOM 2555 O O . SER A 1 313 ? 11.026 -7.740 3.009 1.00 92.69 313 SER A O 1
ATOM 2557 N N . ILE A 1 314 ? 12.153 -5.983 3.869 1.00 91.56 314 ILE A N 1
ATOM 2558 C CA . ILE A 1 314 ? 12.379 -6.537 5.199 1.00 91.56 314 ILE A CA 1
ATOM 2559 C C . ILE A 1 314 ? 11.603 -5.691 6.202 1.00 91.56 314 ILE A C 1
ATOM 2561 O O . ILE A 1 314 ? 11.689 -4.459 6.138 1.00 91.56 314 ILE A O 1
ATOM 2565 N N . PRO A 1 315 ? 10.871 -6.304 7.141 1.00 90.56 315 PRO A N 1
ATOM 2566 C CA . PRO A 1 315 ? 10.144 -5.546 8.138 1.00 90.56 315 PRO A CA 1
ATOM 2567 C C . PRO A 1 315 ? 11.045 -5.051 9.277 1.00 90.56 315 PRO A C 1
ATOM 2569 O O . PRO A 1 315 ? 12.054 -5.660 9.635 1.00 90.56 315 PRO A O 1
ATOM 2572 N N . ARG A 1 316 ? 10.649 -3.940 9.904 1.00 86.69 316 ARG A N 1
ATOM 2573 C CA . ARG A 1 316 ? 11.394 -3.220 10.957 1.00 86.69 316 ARG A CA 1
ATOM 2574 C C . ARG A 1 316 ? 11.758 -4.081 12.160 1.00 86.69 316 ARG A C 1
ATOM 2576 O O . ARG A 1 316 ? 12.819 -3.879 12.753 1.00 86.69 316 ARG A O 1
ATOM 2583 N N . HIS A 1 317 ? 10.901 -5.036 12.500 1.00 83.75 317 HIS A N 1
ATOM 2584 C CA . HIS A 1 317 ? 11.079 -5.912 13.656 1.00 83.75 317 HIS A CA 1
ATOM 2585 C C . HIS A 1 317 ? 11.842 -7.208 13.347 1.00 83.75 317 HIS A C 1
ATOM 2587 O O . HIS A 1 317 ? 12.135 -7.948 14.282 1.00 83.75 317 HIS A O 1
ATOM 2593 N N . GLN A 1 318 ? 12.205 -7.470 12.084 1.00 86.25 318 GLN A N 1
ATOM 2594 C CA . GLN A 1 318 ? 12.970 -8.655 11.671 1.00 86.25 318 GLN A CA 1
ATOM 2595 C C . GLN A 1 318 ? 14.195 -8.223 10.864 1.00 86.25 318 GLN A C 1
ATOM 2597 O O . GLN A 1 318 ? 14.290 -8.429 9.658 1.00 86.25 318 GLN A O 1
ATOM 2602 N N . LYS A 1 319 ? 15.143 -7.561 11.533 1.00 86.69 319 LYS A N 1
ATOM 2603 C CA . LYS A 1 319 ? 16.378 -7.113 10.881 1.00 86.69 319 LYS A CA 1
ATOM 2604 C C . LYS A 1 319 ? 17.243 -8.314 10.509 1.00 86.69 319 LYS A C 1
ATOM 2606 O O . LYS A 1 319 ? 17.432 -9.224 11.311 1.00 86.69 319 LYS A O 1
ATOM 2611 N N . ILE A 1 320 ? 17.810 -8.270 9.310 1.00 90.06 320 ILE A N 1
ATOM 2612 C CA . ILE A 1 320 ? 18.699 -9.305 8.781 1.00 90.06 320 ILE A CA 1
ATOM 2613 C C . ILE A 1 320 ? 20.096 -8.707 8.615 1.00 90.06 320 ILE A C 1
ATOM 2615 O O . ILE A 1 320 ? 20.248 -7.536 8.265 1.00 90.06 320 ILE A O 1
ATOM 2619 N N . HIS A 1 321 ? 21.124 -9.513 8.877 1.00 94.38 321 HIS A N 1
ATOM 2620 C CA . HIS A 1 321 ? 22.510 -9.131 8.629 1.00 94.38 321 HIS A CA 1
ATOM 2621 C C . HIS A 1 321 ? 22.757 -8.870 7.133 1.00 94.38 321 HIS A C 1
ATOM 2623 O O . HIS A 1 321 ? 22.181 -9.548 6.281 1.00 94.38 321 HIS A O 1
ATOM 2629 N N . TYR A 1 322 ? 23.660 -7.943 6.800 1.00 91.75 322 TYR A N 1
ATOM 2630 C CA . TYR A 1 322 ? 23.881 -7.509 5.414 1.00 91.75 322 TYR A CA 1
ATOM 2631 C C . TYR A 1 322 ? 24.215 -8.670 4.456 1.00 91.75 322 TYR A C 1
ATOM 2633 O O . TYR A 1 322 ? 23.741 -8.686 3.324 1.00 91.75 322 TYR A O 1
ATOM 2641 N N . ILE A 1 323 ? 24.974 -9.674 4.920 1.00 94.12 323 ILE A N 1
ATOM 2642 C CA . ILE A 1 323 ? 25.316 -10.866 4.121 1.00 94.12 323 ILE A CA 1
ATOM 2643 C C . ILE A 1 323 ? 24.050 -11.647 3.756 1.00 94.12 323 ILE A C 1
ATOM 2645 O O . ILE A 1 323 ? 23.831 -11.956 2.589 1.00 94.12 323 ILE A O 1
ATOM 2649 N N . GLY A 1 324 ? 23.194 -11.929 4.743 1.00 92.88 324 GLY A N 1
ATOM 2650 C CA . GLY A 1 324 ? 21.939 -12.646 4.514 1.00 92.88 324 GLY A CA 1
ATOM 2651 C C . GLY A 1 324 ? 20.992 -11.855 3.615 1.00 92.88 324 GLY A C 1
ATOM 2652 O O . GLY A 1 324 ? 20.365 -12.421 2.723 1.00 92.88 324 GLY A O 1
ATOM 2653 N N . PHE A 1 325 ? 20.953 -10.531 3.785 1.00 92.19 325 PHE A N 1
ATOM 2654 C CA . PHE A 1 325 ? 20.168 -9.659 2.920 1.00 92.19 325 PHE A CA 1
ATOM 2655 C C . PHE A 1 325 ? 20.639 -9.712 1.460 1.00 92.19 325 PHE A C 1
ATOM 2657 O O . PHE A 1 325 ? 19.807 -9.823 0.564 1.00 92.19 325 PHE A O 1
ATOM 2664 N N . ASN A 1 326 ? 21.951 -9.712 1.207 1.00 92.25 326 ASN A N 1
ATOM 2665 C CA . ASN A 1 326 ? 22.494 -9.820 -0.151 1.00 92.25 326 ASN A CA 1
ATOM 2666 C C . ASN A 1 326 ? 22.127 -11.149 -0.829 1.00 92.25 326 ASN A C 1
ATOM 2668 O O . ASN A 1 326 ? 21.823 -11.151 -2.019 1.00 92.25 326 ASN A O 1
ATOM 2672 N N . VAL A 1 327 ? 22.093 -12.258 -0.081 1.00 92.62 327 VAL A N 1
ATOM 2673 C CA . VAL A 1 327 ? 21.661 -13.567 -0.606 1.00 92.62 327 VAL A CA 1
ATOM 2674 C C . VAL A 1 327 ? 20.192 -13.532 -1.034 1.00 92.62 327 VAL A C 1
ATOM 2676 O O . VAL A 1 327 ? 19.856 -13.958 -2.137 1.00 92.62 327 VAL A O 1
ATOM 2679 N N . ILE A 1 328 ? 19.311 -12.987 -0.190 1.00 91.75 328 ILE A N 1
ATOM 2680 C CA . ILE A 1 328 ? 17.876 -12.894 -0.501 1.00 91.75 328 ILE A CA 1
ATOM 2681 C C . ILE A 1 328 ? 17.640 -11.908 -1.650 1.00 91.75 328 ILE A C 1
ATOM 2683 O O . ILE A 1 328 ? 16.839 -12.186 -2.539 1.00 91.75 328 ILE A O 1
ATOM 2687 N N . LYS A 1 329 ? 18.372 -10.789 -1.683 1.00 91.50 329 LYS A N 1
ATOM 2688 C CA . LYS A 1 329 ? 18.324 -9.829 -2.789 1.00 91.50 329 LYS A CA 1
ATOM 2689 C C . LYS A 1 329 ? 18.704 -10.487 -4.116 1.00 91.50 329 LYS A C 1
ATOM 2691 O O . LYS A 1 329 ? 17.982 -10.311 -5.089 1.00 91.50 329 LYS A O 1
ATOM 2696 N N . ALA A 1 330 ? 19.788 -11.265 -4.147 1.00 90.19 330 ALA A N 1
ATOM 2697 C CA . ALA A 1 330 ? 20.209 -11.986 -5.347 1.00 90.19 330 ALA A CA 1
ATOM 2698 C C . ALA A 1 330 ? 19.145 -12.996 -5.811 1.00 90.19 330 ALA A C 1
ATOM 2700 O O . ALA A 1 330 ? 18.843 -13.070 -7.000 1.00 90.19 330 ALA A O 1
ATOM 2701 N N . ARG A 1 331 ? 18.508 -13.716 -4.875 1.00 89.81 331 ARG A N 1
ATOM 2702 C CA . ARG A 1 331 ? 17.368 -14.594 -5.188 1.00 89.81 331 ARG A CA 1
ATOM 2703 C C . ARG A 1 331 ? 16.197 -13.808 -5.784 1.00 89.81 331 ARG A C 1
ATOM 2705 O O . ARG A 1 331 ? 15.644 -14.233 -6.789 1.00 89.81 331 ARG A O 1
ATOM 2712 N N . ALA A 1 332 ? 15.859 -12.656 -5.208 1.00 88.81 332 ALA A N 1
ATOM 2713 C CA . ALA A 1 332 ? 14.765 -11.801 -5.667 1.00 88.81 332 ALA A CA 1
ATOM 2714 C C . ALA A 1 332 ? 14.994 -11.179 -7.059 1.00 88.81 332 ALA A C 1
ATOM 2716 O O . ALA A 1 332 ? 14.034 -10.742 -7.687 1.00 88.81 332 ALA A O 1
ATOM 2717 N N . SER A 1 333 ? 16.239 -11.123 -7.544 1.00 86.62 333 SER A N 1
ATOM 2718 C CA . SER A 1 333 ? 16.555 -10.712 -8.921 1.00 86.62 333 SER A CA 1
ATOM 2719 C C . SER A 1 333 ? 16.280 -11.811 -9.954 1.00 86.62 333 SER A C 1
ATOM 2721 O O . SER A 1 333 ? 16.296 -11.536 -11.151 1.00 86.62 333 SER A O 1
ATOM 2723 N N . THR A 1 334 ? 16.034 -13.051 -9.519 1.00 84.69 334 THR A N 1
ATOM 2724 C CA . THR A 1 334 ? 15.662 -14.142 -10.428 1.00 84.69 334 THR A CA 1
ATOM 2725 C C . THR A 1 334 ? 14.221 -13.941 -10.892 1.00 84.69 334 THR A C 1
ATOM 2727 O O . THR A 1 334 ? 13.323 -13.702 -10.080 1.00 84.69 334 THR A O 1
ATOM 2730 N N . TYR A 1 335 ? 13.996 -14.040 -12.202 1.00 75.94 335 TYR A N 1
ATOM 2731 C CA . TYR A 1 335 ? 12.672 -13.852 -12.784 1.00 75.94 335 TYR A CA 1
ATOM 2732 C C . TYR A 1 335 ? 11.673 -14.866 -12.215 1.00 75.94 335 TYR A C 1
ATOM 2734 O O . TYR A 1 335 ? 11.868 -16.078 -12.325 1.00 75.94 335 TYR A O 1
ATOM 2742 N N . VAL A 1 336 ? 10.599 -14.365 -11.600 1.00 68.31 336 VAL A N 1
ATOM 2743 C CA . VAL A 1 336 ? 9.517 -15.200 -11.075 1.00 68.31 336 VAL A CA 1
ATOM 2744 C C . VAL A 1 336 ? 8.397 -15.261 -12.111 1.00 68.31 336 VAL A C 1
ATOM 2746 O O . VAL A 1 336 ? 7.724 -14.264 -12.402 1.00 68.31 336 VAL A O 1
ATOM 2749 N N . ILE A 1 337 ? 8.166 -16.463 -12.639 1.00 62.12 337 ILE A N 1
ATOM 2750 C CA . ILE A 1 337 ? 7.022 -16.759 -13.500 1.00 62.12 337 ILE A CA 1
ATOM 2751 C C . ILE A 1 337 ? 5.786 -16.894 -12.609 1.00 62.12 337 ILE A C 1
ATOM 2753 O O . ILE A 1 337 ? 5.508 -17.951 -12.050 1.00 62.12 337 ILE A O 1
ATOM 2757 N N . LEU A 1 338 ? 5.045 -15.800 -12.464 1.00 59.78 338 LEU A N 1
ATOM 2758 C CA . LEU A 1 338 ? 3.689 -15.821 -11.921 1.00 59.78 338 LEU A CA 1
ATOM 2759 C C . LEU A 1 338 ? 2.717 -15.813 -13.100 1.00 59.78 338 LEU A C 1
ATOM 2761 O O . LEU A 1 338 ? 2.698 -14.850 -13.875 1.00 59.78 338 LEU A O 1
ATOM 2765 N N . TYR A 1 339 ? 1.953 -16.897 -13.244 1.00 47.03 339 TYR A N 1
ATOM 2766 C CA . TYR A 1 339 ? 0.888 -17.027 -14.238 1.00 47.03 339 TYR A CA 1
ATOM 2767 C C . TYR A 1 339 ? -0.220 -16.022 -13.905 1.00 47.03 339 TYR A C 1
ATOM 2769 O O . TYR A 1 339 ? -0.952 -16.204 -12.935 1.00 47.03 339 TYR A O 1
ATOM 2777 N N . VAL A 1 340 ? -0.305 -14.930 -14.667 1.00 44.59 340 VAL A N 1
ATOM 2778 C CA . VAL A 1 340 ? -1.384 -13.929 -14.528 1.00 44.59 340 VAL A CA 1
ATOM 2779 C C . VAL A 1 340 ? -2.115 -13.666 -15.842 1.00 44.59 340 VAL A C 1
ATOM 2781 O O . VAL A 1 340 ? -3.246 -13.201 -15.819 1.00 44.59 340 VAL A O 1
ATOM 2784 N N . PHE A 1 341 ? -1.537 -14.046 -16.979 1.00 38.56 341 PHE A N 1
ATOM 2785 C CA . PHE A 1 341 ? -2.167 -13.887 -18.286 1.00 38.56 341 PHE A CA 1
ATOM 2786 C C . PHE A 1 341 ? -2.197 -15.233 -19.003 1.00 38.56 341 PHE A C 1
ATOM 2788 O O . PHE A 1 341 ? -1.395 -15.490 -19.893 1.00 38.56 341 PHE A O 1
ATOM 2795 N N . THR A 1 342 ? -3.080 -16.128 -18.570 1.00 33.22 342 THR A N 1
ATOM 2796 C CA . THR A 1 342 ? -3.420 -17.321 -19.349 1.00 33.22 342 THR A CA 1
ATOM 2797 C C . THR A 1 342 ? -4.830 -17.130 -19.902 1.00 33.22 342 THR A C 1
ATOM 2799 O O . THR A 1 342 ? -5.783 -17.143 -19.134 1.00 33.22 342 THR A O 1
ATOM 2802 N N . GLU A 1 343 ? -4.891 -16.942 -21.225 1.00 34.25 343 GLU A N 1
ATOM 2803 C CA . GLU A 1 343 ? -5.983 -17.301 -22.156 1.00 34.25 343 GLU A CA 1
ATOM 2804 C C . GLU A 1 343 ? -6.904 -16.214 -22.758 1.00 34.25 343 GLU A C 1
ATOM 2806 O O . GLU A 1 343 ? -7.353 -16.442 -23.872 1.00 34.25 343 GLU A O 1
ATOM 2811 N N . ASP A 1 344 ? -7.068 -15.002 -22.205 1.00 32.47 344 ASP A N 1
ATOM 2812 C CA . ASP A 1 344 ? -8.061 -14.037 -22.762 1.00 32.47 344 ASP A CA 1
ATOM 2813 C C . ASP A 1 344 ? -7.484 -12.750 -23.401 1.00 32.47 344 ASP A C 1
ATOM 2815 O O . ASP A 1 344 ? -8.158 -11.725 -23.504 1.00 32.47 344 ASP A O 1
ATOM 2819 N N . CYS A 1 345 ? -6.222 -12.753 -23.845 1.00 36.31 345 CYS A N 1
ATOM 2820 C CA . CYS A 1 345 ? -5.603 -11.574 -24.482 1.00 36.31 345 CYS A CA 1
ATOM 2821 C C . CYS A 1 345 ? -5.828 -11.443 -26.001 1.00 36.31 345 CYS A C 1
ATOM 2823 O O . CYS A 1 345 ? -5.292 -10.499 -26.576 1.00 36.31 345 CYS A O 1
ATOM 2825 N N . ASP A 1 346 ? -6.643 -12.300 -26.622 1.00 26.64 346 ASP A N 1
ATOM 2826 C CA . ASP A 1 346 ? -6.934 -12.280 -28.071 1.00 26.64 346 ASP A CA 1
ATOM 2827 C C . ASP A 1 346 ? -7.944 -11.187 -28.500 1.00 26.64 346 ASP A C 1
ATOM 2829 O O . ASP A 1 346 ? -8.424 -11.182 -29.630 1.00 26.64 346 ASP A O 1
ATOM 2833 N N . MET A 1 347 ? -8.279 -10.245 -27.612 1.00 29.67 347 MET A N 1
ATOM 2834 C CA . MET A 1 347 ? -9.274 -9.182 -27.843 1.00 29.67 347 MET A CA 1
ATOM 2835 C C . MET A 1 347 ? -8.685 -7.758 -27.786 1.00 29.67 347 MET A C 1
ATOM 2837 O O . MET A 1 347 ? -9.417 -6.804 -27.523 1.00 29.67 347 MET A O 1
ATOM 2841 N N . PHE A 1 348 ? -7.376 -7.604 -28.015 1.00 34.91 348 PHE A N 1
ATOM 2842 C CA . PHE A 1 348 ? -6.737 -6.298 -28.221 1.00 34.91 348 PHE A CA 1
ATOM 2843 C C . PHE A 1 348 ? -6.048 -6.229 -29.573 1.00 34.91 348 PHE A C 1
ATOM 2845 O O . PHE A 1 348 ? -5.178 -7.098 -29.815 1.00 34.91 348 PHE A O 1
#

Solvent-accessible surface area (backbone atoms only — not comparable to full-atom values): 20760 Å² total; per-residue (Å²): 137,87,84,82,82,86,75,92,80,86,88,84,88,79,84,79,81,82,85,89,79,91,80,92,89,73,86,92,78,74,70,69,82,75,73,72,76,84,73,76,61,89,82,70,29,39,63,56,54,31,51,50,28,38,48,49,50,51,53,51,52,48,53,60,57,69,64,62,80,70,92,44,79,27,51,37,36,38,52,64,92,64,72,75,78,67,74,49,71,44,83,42,41,41,71,65,38,23,55,45,55,55,24,53,73,76,39,61,66,48,52,62,54,36,38,32,29,24,49,71,84,36,88,35,43,20,56,40,50,35,84,62,62,39,40,37,37,71,44,38,71,87,48,100,73,30,65,65,45,50,51,25,48,42,53,34,51,22,56,51,45,54,48,33,62,57,64,72,57,59,66,81,47,32,64,41,65,49,53,56,71,88,84,49,79,87,68,46,38,36,42,34,34,32,30,60,51,64,88,68,89,88,74,88,84,81,78,50,76,66,54,34,49,52,47,18,50,51,46,44,50,67,58,67,52,50,98,86,64,68,68,48,41,38,63,43,82,39,47,45,70,56,50,46,64,48,36,65,89,33,69,51,44,43,52,55,56,71,71,48,87,63,63,65,42,44,33,36,37,45,92,65,32,67,52,70,49,98,62,72,44,38,23,47,66,73,43,54,63,46,54,40,48,48,38,68,45,75,50,98,47,88,102,46,64,36,31,38,38,23,23,45,72,38,42,55,92,58,80,70,58,70,69,62,46,52,53,50,45,57,52,16,42,51,87,78,91,71,93,77,85,84,86,79,74,90,82,118

Organism: NCBI:txid1819745

Foldseek 3Di:
DDDDDDDDDDDDDDDDDPDDDDDDDDDPDDPPVVVPPDPPPPDDFLVNLLCQLQVLVVVVVVVQVVVCPDWDKAWEWECEPPNPPDTDIDIDTAQQDFLLNVCVVVPNVLNLFFQFKQWQNHTHARQGGHHHHTYIDGDGCPDPDCPQVVQQALQQLQLLLQVLVSPLDDRQKDKAWAAWFRDDVVLLWGKTKIFIDHPDDDDQDDDDPVNQVSSQVVSVCLQPPDPPDFFWWHKDKDFLVSQCSSCVPHPNSNVVSVPDPDRIWIWIDGDSDIDTDPDHHGGTCSQWDGKGFLAKAADPDPPTRMIMTIIHTDTPVGDDDPVVVVVSSPSRNPDDDDPDDPDDPPPD

Secondary structure (DSSP, 8-state):
-------------------------S-S---GGGSSSS---TT--HHHHHHHHHHHHHHHHHHHHHT-----EEEEEE-TTTTTSS-EEEEEETTT--HHHHHHHH-HHHHHHEEEEEETTEEE-TTSPP-SSEEEEEEETTSS-THHHHHHHHHHHHHHHHHHHHHHS-TTSEEEEEE-PPP-GGGS-EEEEEEEE-SS---PPPPPHHHHHHHHHHHHHHHHS-TT-PPPPEEEEEEHHHHHHHTTT-HHHHHHHHH---SEEEEEEETTEEEE-SS---S-GGGEEEEEEEEEEE---TT--EEEEEEEEEETTS---HHHHHHHHHHHTS--------S--TT-

pLDDT: mean 78.25, std 22.74, range [21.55, 97.0]

Nearest PDB structures (foldseek):
  7nqh-assembly1_Bc  TM=9.224E-01  e=1.976E-28  Sus scrofa
  6zsa-assembly1_7  TM=9.220E-01  e=4.914E-26  Homo sapiens
  7oic-assembly1_7  TM=9.144E-01  e=3.683E-23  Homo sapiens
  4ce4-assembly1_c  TM=8.764E-01  e=2.362E-22  Sus scrofa domesticus
  1wwt-assembly1_A  TM=8.313E-01  e=3.389E-04  Homo sapiens

Mean predicted aligned error: 11.05 Å

Radius of gyration: 22.0 Å; Cα contacts (8 Å, |Δi|>4): 514; chains: 1; bounding box: 56×51×64 Å

InterPro domains:
  IPR004095 TGS [PF02824] (97-137)
  IPR012675 Beta-grasp domain superfamily [G3DSA:3.10.20.30] (67-139)
  IPR012676 TGS-like [SSF81271] (97-139)
  IPR018163 Threonyl/alanyl tRNA synthetase, class II-like, putative editing domain superfamily [SSF55186] (150-318)

Sequence (348 aa):
MFNIIFKSRRLCSWTLNKNLYRFSGVPNNVDLNNLSETNMINGVTNEHVRNHTTHLFKKEYTRQREGVVVFEKINVDYIGLLNNETAISIKLNKNISTPADAAKHIHPLLLERSIIALVNGRQWDMYKPFETSCTLDFMHLNENRPTISNNIFWKSCSFLMGHALTNVFKNDLYIELCNFPKIDIESGSFVYDFSISFLNEKSDITFSDNDLKIISNYVEKSFKKQHFSQSPIIPLCVSKAMAFEIFKYNRFKTHILSTMDDNDVTVYSYKNHVDFCDAPLMGHPNNIYTFVVSAINKLDIPNKHIYRAQGISIPRHQKIHYIGFNVIKARASTYVILYVFTEDCDMF